Protein AF-A0A358DEC1-F1 (afdb_monomer)

pLDDT: mean 88.0, std 7.06, range [45.16, 95.31]

Sequence (246 aa):
EGDGLQTVKGVDMGTSLTGKIAGLLVRNSTEFSDAPSIQIRGEDPLLVIDGVPYANMTLRDIPSDDIESISVLKGATASALYGYRGGSGAIMVTTKKGLTNKGLSVSVNSGTMLSAGYLAIPELQSDFGRVVRKNADGALEYVRSGDGSWGVPLDGREIIQWDPISKTMKPMPYLPVGKDNFQNFLEQGYILNNNVNLAQQGEFGSFRTSLTWVNNKGQYPNSTFDKLTFSLGGDMKIDKFLLTAS

Solvent-accessible surface area (backbone atoms only — not comparable to full-atom values): 14084 Å² total; per-residue (Å²): 119,36,67,75,55,62,76,58,79,63,91,35,56,46,60,71,46,51,87,75,43,93,62,46,48,56,48,72,57,94,52,86,92,52,76,49,50,58,24,38,81,87,29,70,41,31,36,24,51,75,84,46,81,42,88,90,61,56,55,57,76,51,60,66,88,45,47,46,36,74,46,77,36,76,36,68,68,20,22,74,77,54,42,79,67,8,54,38,3,25,41,38,37,35,61,58,65,48,52,98,56,75,47,79,48,79,47,78,47,78,47,81,46,74,54,92,73,74,97,76,74,85,87,76,84,60,56,35,34,55,26,60,43,68,47,98,86,67,48,47,28,58,40,87,89,42,76,67,54,78,30,60,71,42,76,47,53,74,28,34,34,81,36,85,85,81,69,42,77,42,78,38,63,34,58,60,82,64,72,55,49,70,67,70,58,47,45,87,19,35,39,40,40,38,36,44,35,42,30,32,16,57,94,49,32,23,33,28,38,37,42,36,42,36,42,37,36,45,40,50,76,95,40,71,47,79,45,78,48,77,50,63,36,32,38,39,47,56,94,92,47,76,49,76,50,111

Secondary structure (DSSP, 8-state):
-THHHHSS--S-TTGGGTTTSTTEEEE--SSTTPPPEEEETTBPPEEEETTEEESS--GGGS-TTTEEEEEEE-THHHHHHHGGGGTT-EEEEEE--S-SSSEEEEEEEEEEEE----S--PPPP-SB-S-EEE-TTS-EEE-TT--SS-SSB-SS-EEEEEETTTTEEEEEE---TTTTHHHHH----EEEEEEEEEEEE-SSEEEEEEEEEEEEE-SSTT-EEEEEEEEEEEEEEETTEEEEE-

Radius of gyration: 27.69 Å; Cα contacts (8 Å, |Δi|>4): 501; chains: 1; bounding box: 60×34×86 Å

Mean predicted aligned error: 7.8 Å

Nearest PDB structures (foldseek):
  5fq6-assembly2_B  TM=8.522E-01  e=1.780E-14  Bacteroides thetaiotaomicron
  5fq7-assembly1_D  TM=8.582E-01  e=3.477E-13  Bacteroides thetaiotaomicron
  8aa4-assembly1_B  TM=7.312E-01  e=2.842E-11  Bacteroides thetaiotaomicron VPI-5482
  6zm1-assembly1_B  TM=6.698E-01  e=2.714E-10  Bacteroides thetaiotaomicron VPI-5482
  6z8i-assembly1_B  TM=5.737E-01  e=1.211E-02  Bacteroides thetaiotaomicron VPI-5482

Structure (mmCIF, N/CA/C/O backbone):
data_AF-A0A358DEC1-F1
#
_entry.id   AF-A0A358DEC1-F1
#
loop_
_atom_site.group_PDB
_atom_site.id
_atom_site.type_symbol
_atom_site.label_atom_id
_atom_site.label_alt_id
_atom_site.label_comp_id
_atom_site.label_asym_id
_atom_site.label_entity_id
_atom_site.label_seq_id
_atom_site.pdbx_PDB_ins_code
_atom_site.Cartn_x
_atom_site.Cartn_y
_atom_site.Cartn_z
_atom_site.occupancy
_atom_site.B_iso_or_equiv
_atom_site.auth_seq_id
_atom_site.auth_comp_id
_atom_site.auth_asym_id
_atom_site.auth_atom_id
_atom_site.pdbx_PDB_model_num
ATOM 1 N N . GLU A 1 1 ? -8.707 -13.752 15.245 1.00 45.16 1 GLU A N 1
ATOM 2 C CA . GLU A 1 1 ? -8.065 -13.197 16.455 1.00 45.16 1 GLU A CA 1
ATOM 3 C C . GLU A 1 1 ? -7.106 -12.092 16.032 1.00 45.16 1 GLU A C 1
ATOM 5 O O . GLU A 1 1 ? -6.457 -12.250 14.999 1.00 45.16 1 GLU A O 1
ATOM 10 N N . GLY A 1 2 ? -7.093 -10.957 16.740 1.00 55.22 2 GLY A N 1
ATOM 11 C CA . GLY A 1 2 ? -6.336 -9.756 16.354 1.00 55.22 2 GLY A CA 1
ATOM 12 C C . GLY A 1 2 ? -4.816 -9.946 16.349 1.00 55.22 2 GLY A C 1
ATOM 13 O O . GLY A 1 2 ? -4.133 -9.349 15.520 1.00 55.22 2 GLY A O 1
ATOM 14 N N . ASP A 1 3 ? -4.293 -10.849 17.181 1.00 59.34 3 ASP A N 1
ATOM 15 C CA . ASP A 1 3 ? -2.849 -11.075 17.337 1.00 59.34 3 ASP A CA 1
ATOM 16 C C . ASP A 1 3 ? -2.157 -11.496 16.032 1.00 59.34 3 ASP A C 1
ATOM 18 O O . ASP A 1 3 ? -1.071 -11.011 15.712 1.00 59.34 3 ASP A O 1
ATOM 22 N N . GLY A 1 4 ? -2.822 -12.310 15.204 1.00 61.84 4 GLY A N 1
ATOM 23 C CA . GLY A 1 4 ? -2.289 -12.742 13.905 1.00 61.84 4 GLY A CA 1
ATOM 24 C C . GLY A 1 4 ? -2.238 -11.642 12.835 1.00 61.84 4 GLY A C 1
ATOM 25 O O . GLY A 1 4 ? -1.671 -11.850 11.758 1.00 61.84 4 GLY A O 1
ATOM 26 N N . LEU A 1 5 ? -2.848 -10.480 13.089 1.00 61.19 5 LEU A N 1
ATOM 27 C CA . LEU A 1 5 ? -2.741 -9.300 12.228 1.00 61.19 5 LEU A CA 1
ATOM 28 C C . LEU A 1 5 ? -1.550 -8.421 12.612 1.00 61.19 5 LEU A C 1
ATOM 30 O O . LEU A 1 5 ? -1.021 -7.710 11.765 1.00 61.19 5 LEU A O 1
ATOM 34 N N . GLN A 1 6 ? -1.104 -8.500 13.865 1.00 64.56 6 GLN A N 1
ATOM 35 C CA . GLN A 1 6 ? 0.022 -7.713 14.363 1.00 64.56 6 GLN A CA 1
ATOM 36 C C . GLN A 1 6 ? 1.379 -8.337 14.014 1.00 64.56 6 GLN A C 1
ATOM 38 O O . GLN A 1 6 ? 2.395 -7.647 14.057 1.00 64.56 6 GLN A O 1
ATOM 43 N N . THR A 1 7 ? 1.405 -9.625 13.646 1.00 64.12 7 THR A N 1
ATOM 44 C CA . THR A 1 7 ? 2.635 -10.351 13.287 1.00 64.12 7 THR A CA 1
ATOM 45 C C . THR A 1 7 ? 3.232 -9.884 11.958 1.00 64.12 7 THR A C 1
ATOM 47 O O . THR A 1 7 ? 4.450 -9.812 11.828 1.00 64.12 7 THR A O 1
ATOM 50 N N . VAL A 1 8 ? 2.391 -9.549 10.970 1.00 63.06 8 VAL A N 1
ATOM 51 C CA . VAL A 1 8 ? 2.831 -9.042 9.660 1.00 63.06 8 VAL A CA 1
ATOM 52 C C . VAL A 1 8 ? 2.324 -7.619 9.495 1.00 63.06 8 VAL A C 1
ATOM 54 O O . VAL A 1 8 ? 1.189 -7.380 9.082 1.00 63.06 8 VAL A O 1
ATOM 57 N N . LYS A 1 9 ? 3.190 -6.667 9.834 1.00 67.06 9 LYS A N 1
ATOM 58 C CA . LYS A 1 9 ? 2.904 -5.235 9.749 1.00 67.06 9 LYS A CA 1
ATOM 59 C C . LYS A 1 9 ? 3.189 -4.717 8.346 1.00 67.06 9 LYS A C 1
ATOM 61 O O . LYS A 1 9 ? 4.251 -4.162 8.077 1.00 67.06 9 LYS A O 1
ATOM 66 N N . GLY A 1 10 ? 2.246 -4.961 7.442 1.00 66.94 10 GLY A N 1
ATOM 67 C CA . GLY A 1 10 ? 2.204 -4.275 6.154 1.00 66.94 10 GLY A CA 1
ATOM 68 C C . GLY A 1 10 ? 1.788 -2.807 6.306 1.00 66.94 10 GLY A C 1
ATOM 69 O O . GLY A 1 10 ? 1.434 -2.352 7.392 1.00 66.94 10 GLY A O 1
ATOM 70 N N . VAL A 1 11 ? 1.802 -2.069 5.195 1.00 71.12 11 VAL A N 1
ATOM 71 C CA . VAL A 1 11 ? 1.261 -0.694 5.121 1.00 71.12 11 VAL A CA 1
ATOM 72 C C . VAL A 1 11 ? -0.266 -0.690 5.260 1.00 71.12 11 VAL A C 1
ATOM 74 O O . VAL A 1 11 ? -0.844 0.297 5.705 1.00 71.12 11 VAL A O 1
ATOM 77 N N . ASP A 1 12 ? -0.913 -1.798 4.892 1.00 81.56 12 ASP A N 1
ATOM 78 C CA . ASP A 1 12 ? -2.363 -1.925 4.833 1.00 81.56 12 ASP A CA 1
ATOM 79 C C . ASP A 1 12 ? -2.852 -3.217 5.494 1.00 81.56 12 ASP A C 1
ATOM 81 O O . ASP A 1 12 ? -2.366 -4.320 5.222 1.00 81.56 12 ASP A O 1
ATOM 85 N N . MET A 1 13 ? -3.862 -3.073 6.346 1.00 83.44 13 MET A N 1
ATOM 86 C CA . MET A 1 13 ? -4.519 -4.176 7.033 1.00 83.44 13 MET A CA 1
ATOM 87 C C . MET A 1 13 ? -5.376 -5.040 6.110 1.00 83.44 13 MET A C 1
ATOM 89 O O . MET A 1 13 ? -5.497 -6.243 6.346 1.00 83.44 13 MET A O 1
ATOM 93 N N . GLY A 1 14 ? -5.943 -4.462 5.051 1.00 85.50 14 GLY A N 1
ATOM 94 C CA . GLY A 1 14 ? -6.708 -5.193 4.048 1.00 85.50 14 GLY A CA 1
ATOM 95 C C . GLY A 1 14 ? -5.861 -6.262 3.365 1.00 85.50 14 GLY A C 1
ATOM 96 O O . GLY A 1 14 ? -6.287 -7.414 3.270 1.00 85.50 14 GLY A O 1
ATOM 97 N N . THR A 1 15 ? -4.619 -5.932 3.002 1.00 87.44 15 THR A N 1
ATOM 98 C CA . THR A 1 15 ? -3.677 -6.882 2.390 1.00 87.44 15 THR A CA 1
ATOM 99 C C . THR A 1 15 ? -3.404 -8.072 3.307 1.00 87.44 15 THR A C 1
ATOM 101 O O . THR A 1 15 ? -3.380 -9.216 2.847 1.00 87.44 15 THR A O 1
ATOM 104 N N . SER A 1 16 ? -3.305 -7.839 4.617 1.00 85.94 16 SER A N 1
ATOM 105 C CA . SER A 1 16 ? -3.079 -8.886 5.620 1.00 85.94 16 SER A CA 1
ATOM 106 C C . SER A 1 16 ? -4.233 -9.885 5.766 1.00 85.94 16 SER A C 1
ATOM 108 O O . SER A 1 16 ? -4.035 -10.930 6.392 1.00 85.94 16 SER A O 1
ATOM 110 N N . LEU A 1 17 ? -5.418 -9.605 5.209 1.00 87.62 17 LEU A N 1
ATOM 111 C CA . LEU A 1 17 ? -6.568 -10.520 5.188 1.00 87.62 17 LEU A CA 1
ATOM 112 C C . LEU A 1 17 ? -6.581 -11.456 3.968 1.00 87.62 17 LEU A C 1
ATOM 114 O O . LEU A 1 17 ? -7.407 -12.372 3.915 1.00 87.62 17 LEU A O 1
ATOM 118 N N . THR A 1 18 ? -5.668 -11.263 3.009 1.00 89.94 18 THR A N 1
ATOM 119 C CA . THR A 1 18 ? -5.574 -12.078 1.788 1.00 89.94 18 THR A CA 1
ATOM 120 C C . THR A 1 18 ? -5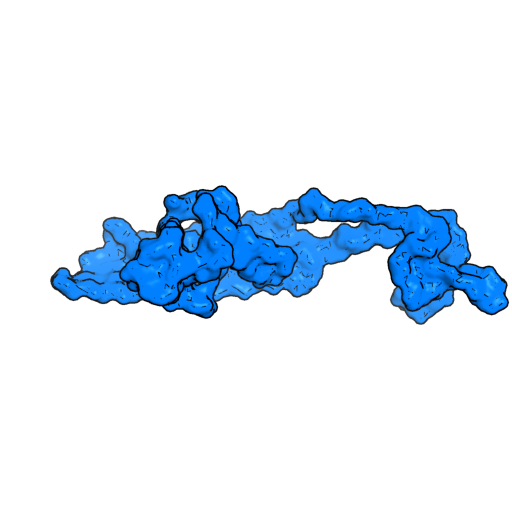.485 -13.566 2.134 1.00 89.94 18 THR A C 1
ATOM 122 O O . THR A 1 18 ? -4.596 -13.994 2.867 1.00 89.94 18 THR A O 1
ATOM 125 N N . GLY A 1 19 ? -6.431 -14.364 1.628 1.00 88.75 19 GLY A N 1
ATOM 126 C CA . GLY A 1 19 ? -6.453 -15.819 1.815 1.00 88.75 19 GLY A CA 1
ATOM 127 C C . GLY A 1 19 ? -6.792 -16.310 3.230 1.00 88.75 19 GLY A C 1
ATOM 128 O O . GLY A 1 19 ? -6.833 -17.518 3.445 1.00 88.75 19 GLY A O 1
ATOM 129 N N . LYS A 1 20 ? -7.072 -15.420 4.194 1.00 88.31 20 LYS A N 1
ATOM 130 C CA . LYS A 1 20 ? -7.354 -15.814 5.589 1.00 88.31 20 LYS A CA 1
ATOM 131 C C . LYS A 1 20 ? -8.826 -16.135 5.863 1.00 88.31 20 LYS A C 1
ATOM 133 O O . LYS A 1 20 ? -9.130 -16.801 6.848 1.00 88.31 20 LYS A O 1
ATOM 138 N N . ILE A 1 21 ? -9.754 -15.650 5.032 1.00 89.62 21 ILE A N 1
ATOM 139 C CA . ILE A 1 21 ? -11.202 -15.761 5.272 1.00 89.62 21 ILE A CA 1
ATOM 140 C C . ILE A 1 21 ? -11.906 -16.277 4.014 1.00 89.62 21 ILE A C 1
ATOM 142 O O . ILE A 1 21 ? -11.908 -15.628 2.973 1.00 89.62 21 ILE A O 1
ATOM 146 N N . ALA A 1 22 ? -12.580 -17.426 4.116 1.00 90.00 22 ALA A N 1
ATOM 147 C CA . ALA A 1 22 ? -13.330 -17.995 2.994 1.00 90.00 22 ALA A CA 1
ATOM 148 C C . ALA A 1 22 ? -14.453 -17.054 2.514 1.00 90.00 22 ALA A C 1
ATOM 150 O O . ALA A 1 22 ? -15.280 -16.611 3.317 1.00 90.00 22 ALA A O 1
ATOM 151 N N . GLY A 1 23 ? -14.515 -16.785 1.208 1.00 88.94 23 GLY A N 1
ATOM 152 C CA . GLY A 1 23 ? -15.515 -15.897 0.599 1.00 88.94 23 GLY A CA 1
ATOM 153 C C . GLY A 1 23 ? -15.238 -14.396 0.760 1.00 88.94 23 GLY A C 1
ATOM 154 O O . GLY A 1 23 ? -16.054 -13.601 0.297 1.00 88.94 23 GLY A O 1
ATOM 155 N N . LEU A 1 24 ? -14.118 -14.026 1.393 1.00 92.12 24 LEU A N 1
ATOM 156 C CA . LEU A 1 24 ? -13.549 -12.682 1.350 1.00 92.12 24 LEU A CA 1
ATOM 157 C C . LEU A 1 24 ? -12.480 -12.656 0.253 1.00 92.12 24 LEU A C 1
ATOM 159 O O . LEU A 1 24 ? -11.467 -13.349 0.352 1.00 92.12 24 LEU A O 1
ATOM 163 N N . LEU A 1 25 ? -12.713 -11.875 -0.793 1.00 93.62 25 LEU A N 1
ATOM 164 C CA . LEU A 1 25 ? -11.749 -11.639 -1.853 1.0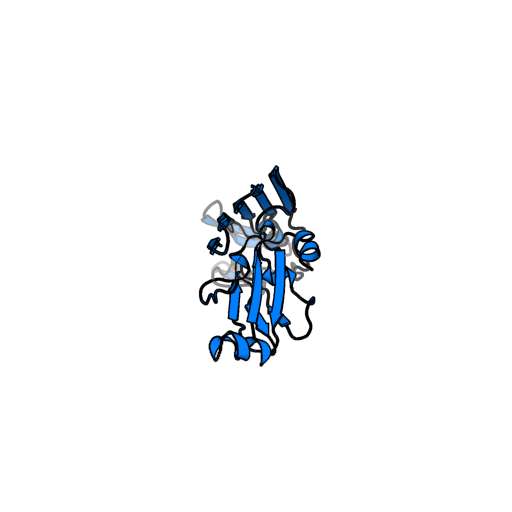0 93.62 25 LEU A CA 1
ATOM 165 C C . LEU A 1 25 ? -11.013 -10.332 -1.557 1.00 93.62 25 LEU A C 1
ATOM 167 O O . LEU A 1 25 ? -11.637 -9.280 -1.472 1.00 93.62 25 LEU A O 1
ATOM 171 N N . VAL A 1 26 ? -9.693 -10.408 -1.414 1.00 93.50 26 VAL A N 1
ATOM 172 C CA . VAL A 1 26 ? -8.817 -9.238 -1.291 1.00 93.50 26 VAL A CA 1
ATOM 173 C C . VAL A 1 26 ? -8.045 -9.102 -2.595 1.00 93.50 26 VAL A C 1
ATOM 175 O O . VAL A 1 26 ? -7.330 -10.023 -2.990 1.00 93.50 26 VAL A O 1
ATOM 178 N N . ARG A 1 27 ? -8.209 -7.968 -3.275 1.00 92.25 27 ARG A N 1
ATOM 179 C CA . ARG A 1 27 ? -7.503 -7.624 -4.509 1.00 92.25 27 ARG A CA 1
ATOM 180 C C . ARG A 1 27 ? -6.472 -6.551 -4.190 1.00 92.25 27 ARG A C 1
ATOM 182 O O . ARG A 1 27 ? -6.818 -5.384 -4.036 1.00 92.25 27 ARG A O 1
ATOM 189 N N . ASN A 1 28 ? -5.215 -6.967 -4.067 1.00 89.31 28 ASN A N 1
ATOM 190 C CA . ASN A 1 28 ? -4.104 -6.033 -3.917 1.00 89.31 28 ASN A CA 1
ATOM 191 C C . ASN A 1 28 ? -3.814 -5.375 -5.268 1.00 89.31 28 ASN A C 1
ATOM 193 O O . ASN A 1 28 ? -3.723 -6.066 -6.284 1.00 89.31 28 ASN A O 1
ATOM 197 N N . SER A 1 29 ? -3.688 -4.053 -5.255 1.00 87.44 29 SER A N 1
ATOM 198 C CA . SER A 1 29 ? -3.308 -3.257 -6.417 1.00 87.44 29 SER A CA 1
ATOM 199 C C . SER A 1 29 ? -1.814 -3.417 -6.715 1.00 87.44 29 SER A C 1
ATOM 201 O O . SER A 1 29 ? -1.022 -3.698 -5.810 1.00 87.44 29 SER A O 1
ATOM 203 N N . THR A 1 30 ? -1.422 -3.267 -7.980 1.00 83.62 30 THR A N 1
ATOM 204 C CA . THR A 1 30 ? -0.001 -3.213 -8.379 1.00 83.62 30 THR A CA 1
ATOM 205 C C . THR A 1 30 ? 0.574 -1.802 -8.266 1.00 83.62 30 THR A C 1
ATOM 207 O O . THR A 1 30 ? 1.786 -1.595 -8.344 1.00 83.62 30 THR A O 1
ATOM 210 N N . GLU A 1 31 ? -0.311 -0.836 -8.068 1.00 86.69 31 GLU A N 1
ATOM 211 C CA . GLU A 1 31 ? -0.058 0.577 -8.019 1.00 86.69 31 GLU A CA 1
ATOM 212 C C . GLU A 1 31 ? 0.495 0.948 -6.645 1.00 86.69 31 GLU A C 1
ATOM 214 O O . GLU A 1 31 ? 0.061 0.466 -5.593 1.00 86.69 31 GLU A O 1
ATOM 219 N N . PHE A 1 32 ? 1.501 1.821 -6.648 1.00 86.31 32 PHE A N 1
ATOM 220 C CA . PHE A 1 32 ? 2.142 2.235 -5.413 1.00 86.31 32 PHE A CA 1
ATOM 221 C C . PHE A 1 32 ? 1.161 3.005 -4.523 1.00 86.31 32 PHE A C 1
ATOM 223 O O . PHE A 1 32 ? 0.588 4.011 -4.935 1.00 86.31 32 PHE A O 1
ATOM 230 N N . SER A 1 33 ? 1.036 2.563 -3.269 1.00 82.56 33 SER A N 1
ATOM 231 C CA . SER A 1 33 ? 0.154 3.167 -2.267 1.00 82.56 33 SER A CA 1
ATOM 232 C C . SER A 1 33 ? -1.315 3.249 -2.693 1.00 82.56 33 SER A C 1
ATOM 234 O O . SER A 1 33 ? -2.032 4.181 -2.324 1.00 82.56 33 SER A O 1
ATOM 236 N N . ASP A 1 34 ? -1.793 2.265 -3.443 1.00 88.25 34 ASP A N 1
ATOM 237 C CA . ASP A 1 34 ? -3.223 2.076 -3.643 1.00 88.25 34 ASP A CA 1
ATOM 238 C C . ASP A 1 34 ? -3.784 1.102 -2.593 1.00 88.25 34 ASP A C 1
ATOM 240 O O . ASP A 1 34 ? -3.101 0.173 -2.152 1.00 88.25 34 ASP A O 1
ATOM 244 N N . ALA A 1 35 ? -5.003 1.366 -2.121 1.00 87.69 35 ALA A N 1
ATOM 245 C CA . ALA A 1 35 ? -5.638 0.528 -1.108 1.00 87.69 35 ALA A CA 1
ATOM 246 C C . ALA A 1 35 ? -6.186 -0.752 -1.766 1.00 87.69 35 ALA A C 1
ATOM 248 O O . ALA A 1 35 ? -6.714 -0.698 -2.877 1.00 87.69 35 ALA A O 1
ATOM 249 N N . PRO A 1 36 ? -6.109 -1.920 -1.109 1.00 89.88 36 PRO A N 1
ATOM 250 C CA . PRO A 1 36 ? -6.667 -3.141 -1.650 1.00 89.88 36 PRO A CA 1
ATOM 251 C C . PRO A 1 36 ? -8.194 -3.046 -1.687 1.00 89.88 36 PRO A C 1
ATOM 253 O O . PRO A 1 36 ? -8.837 -2.643 -0.714 1.00 89.88 36 PRO A O 1
ATOM 256 N N . SER A 1 37 ? -8.786 -3.489 -2.793 1.00 91.38 37 SER A N 1
ATOM 257 C CA . SER A 1 37 ? -10.234 -3.678 -2.875 1.00 91.38 37 SER A CA 1
ATOM 258 C C . SER A 1 37 ? -10.614 -4.960 -2.137 1.00 91.38 37 SER A C 1
ATOM 260 O O . SER A 1 37 ? -9.973 -6.004 -2.296 1.00 91.38 37 SER A O 1
ATOM 262 N N . ILE A 1 38 ? -11.653 -4.884 -1.307 1.00 92.25 38 ILE A N 1
ATOM 263 C CA . ILE A 1 38 ? -12.133 -6.008 -0.509 1.00 92.25 38 ILE A CA 1
ATOM 264 C C . ILE A 1 38 ? -13.577 -6.283 -0.881 1.00 92.25 38 ILE A C 1
ATOM 266 O O . ILE A 1 38 ? -14.408 -5.387 -0.818 1.00 92.25 38 ILE A O 1
ATOM 270 N N . GLN A 1 39 ? -13.875 -7.535 -1.212 1.00 93.25 39 GLN A N 1
ATOM 271 C CA . GLN A 1 39 ? -15.207 -7.971 -1.609 1.00 93.25 39 GLN A CA 1
ATOM 272 C C . GLN A 1 39 ? -15.647 -9.181 -0.795 1.00 93.25 39 GLN A C 1
ATOM 274 O O . GLN A 1 39 ? -14.878 -10.119 -0.576 1.00 93.25 39 GLN A O 1
ATOM 279 N N . ILE A 1 40 ? -16.909 -9.205 -0.378 1.00 92.50 40 ILE A N 1
ATOM 280 C CA . ILE A 1 40 ? -17.537 -10.376 0.233 1.00 92.50 40 ILE A CA 1
ATOM 281 C C . ILE A 1 40 ? -18.489 -10.964 -0.799 1.00 92.50 40 ILE A C 1
ATOM 283 O O . ILE A 1 40 ? -19.481 -10.346 -1.165 1.00 92.50 40 ILE A O 1
ATOM 287 N N . ARG A 1 41 ? -18.190 -12.178 -1.278 1.00 89.81 41 ARG A N 1
ATOM 288 C CA . ARG A 1 41 ? -18.999 -12.872 -2.304 1.00 89.81 41 ARG A CA 1
ATOM 289 C C . ARG A 1 41 ? -19.245 -12.049 -3.585 1.00 89.81 41 ARG A C 1
ATOM 291 O O . ARG A 1 41 ? -20.269 -12.230 -4.230 1.00 89.81 41 ARG A O 1
ATOM 298 N N . GLY A 1 42 ? -18.285 -11.205 -3.966 1.00 89.69 42 GLY A N 1
ATOM 299 C CA . GLY A 1 42 ? -18.332 -10.399 -5.194 1.00 89.69 42 GLY A CA 1
ATOM 300 C C . GLY A 1 42 ? -18.895 -8.987 -5.026 1.00 89.69 42 GLY A C 1
ATOM 301 O O . GLY A 1 42 ? -18.887 -8.241 -5.995 1.00 89.69 42 GLY A O 1
ATOM 302 N N . GLU A 1 43 ? -19.323 -8.614 -3.820 1.00 90.81 43 GLU A N 1
ATOM 303 C CA . GLU A 1 43 ? -19.883 -7.295 -3.514 1.00 90.81 43 GLU A CA 1
ATOM 304 C C . GLU A 1 43 ? -18.993 -6.515 -2.538 1.00 90.81 43 GLU A C 1
ATOM 306 O O . GLU A 1 43 ? -18.298 -7.119 -1.712 1.00 90.81 43 GLU A O 1
ATOM 311 N N . ASP A 1 44 ? -19.046 -5.183 -2.596 1.00 91.12 44 ASP A N 1
ATOM 312 C CA . ASP A 1 44 ? -18.288 -4.303 -1.700 1.00 91.12 44 ASP A CA 1
ATOM 313 C C . ASP A 1 44 ? -18.974 -4.222 -0.319 1.00 91.12 44 ASP A C 1
ATOM 315 O O . ASP A 1 44 ? -20.126 -3.786 -0.216 1.00 91.12 44 ASP A O 1
ATOM 319 N N . PRO A 1 45 ? -18.314 -4.663 0.766 1.00 92.56 45 PRO A N 1
ATOM 320 C CA . PRO A 1 45 ? -18.909 -4.693 2.092 1.00 92.56 45 PRO A CA 1
ATOM 321 C C . PRO A 1 45 ? -18.838 -3.327 2.779 1.00 92.56 45 PRO A C 1
ATOM 323 O O . PRO A 1 45 ? -17.941 -2.521 2.536 1.00 92.56 45 PRO A O 1
ATOM 326 N N . LEU A 1 46 ? -19.735 -3.101 3.736 1.00 92.69 46 LEU A N 1
ATOM 327 C CA . LEU A 1 46 ? -19.690 -1.914 4.586 1.00 92.69 46 LEU A CA 1
ATOM 328 C C . LEU A 1 46 ? -18.559 -2.013 5.617 1.00 92.69 46 LEU A C 1
ATOM 330 O O . LEU A 1 46 ? -18.487 -2.994 6.360 1.00 92.69 46 LEU A O 1
ATOM 334 N N . LEU A 1 47 ? -17.723 -0.980 5.732 1.00 93.69 47 LEU A N 1
ATOM 335 C CA . LEU A 1 47 ? -16.784 -0.863 6.846 1.00 93.69 47 LEU A CA 1
ATOM 336 C C . LEU A 1 47 ? -17.501 -0.293 8.071 1.00 93.69 47 LEU A C 1
ATOM 338 O O . LEU A 1 47 ? -18.159 0.745 7.999 1.00 93.69 47 LEU A O 1
ATOM 342 N N . VAL A 1 48 ? -17.352 -0.960 9.208 1.00 93.50 48 VAL A N 1
ATOM 343 C CA . VAL A 1 48 ? -17.900 -0.527 10.491 1.00 93.50 48 VAL A CA 1
ATOM 344 C C . VAL A 1 48 ? -16.765 -0.464 11.498 1.00 93.50 48 VAL A C 1
ATOM 346 O O . VAL A 1 48 ? -16.094 -1.468 11.711 1.00 93.50 48 VAL A O 1
ATOM 349 N N . ILE A 1 49 ? -16.577 0.684 12.140 1.00 92.44 49 ILE A N 1
ATOM 350 C CA . ILE A 1 49 ? -15.561 0.882 13.180 1.00 92.44 49 ILE A CA 1
ATOM 351 C C . ILE A 1 49 ? -16.299 1.226 14.468 1.00 92.44 49 ILE A C 1
ATOM 353 O O . ILE A 1 49 ? -17.104 2.154 14.480 1.00 92.44 49 ILE A O 1
ATOM 357 N N . ASP A 1 50 ? -16.111 0.416 15.510 1.00 90.75 50 ASP A N 1
ATOM 358 C CA . ASP A 1 50 ? -16.756 0.577 16.823 1.00 90.75 50 ASP A CA 1
ATOM 359 C C . ASP A 1 50 ? -18.282 0.789 16.756 1.00 90.75 50 ASP A C 1
ATOM 361 O O . ASP A 1 50 ? -18.892 1.504 17.546 1.00 90.75 50 ASP A O 1
ATOM 365 N N . GLY A 1 51 ? -18.922 0.122 15.790 1.00 89.88 51 GLY A N 1
ATOM 366 C CA . GLY A 1 51 ? -20.368 0.166 15.565 1.00 89.88 51 GLY A CA 1
ATOM 367 C C . GLY A 1 51 ? -20.845 1.277 14.624 1.00 89.88 51 GLY A C 1
ATOM 368 O O . GLY A 1 51 ? -22.009 1.249 14.220 1.00 89.88 51 GLY A O 1
ATOM 369 N N . VAL A 1 52 ? -19.971 2.197 14.211 1.00 90.50 52 VAL A N 1
ATOM 370 C CA . VAL A 1 52 ? -20.298 3.294 13.292 1.00 90.50 52 VAL A CA 1
ATOM 371 C C . VAL A 1 52 ? -19.944 2.908 11.847 1.00 90.50 52 VAL A C 1
ATOM 373 O O . VAL A 1 52 ? -18.819 2.482 11.587 1.00 90.50 52 VAL A O 1
ATOM 376 N N . PRO A 1 53 ? -20.878 3.032 10.883 1.00 91.88 53 PRO A N 1
ATOM 377 C CA . PRO A 1 53 ? -20.633 2.672 9.489 1.00 91.88 53 PRO A CA 1
ATOM 378 C C . PRO A 1 53 ? -19.945 3.793 8.691 1.00 91.88 53 PRO A C 1
ATOM 380 O O . PRO A 1 53 ? -20.508 4.878 8.514 1.00 91.88 53 PRO A O 1
ATOM 383 N N . TYR A 1 54 ? -18.790 3.496 8.099 1.00 90.75 54 TYR A N 1
ATOM 384 C CA . TYR A 1 54 ? -17.999 4.416 7.278 1.00 90.75 54 TYR A CA 1
ATOM 385 C C . TYR A 1 54 ? -18.091 4.056 5.791 1.00 90.75 54 TYR A C 1
ATOM 387 O O . TYR A 1 54 ? -18.010 2.891 5.415 1.00 90.75 54 TYR A O 1
ATOM 395 N N . ALA A 1 55 ? -18.277 5.069 4.938 1.00 84.81 55 ALA A N 1
ATOM 396 C CA . ALA A 1 55 ? -18.290 4.914 3.475 1.00 84.81 55 ALA A CA 1
ATOM 397 C C . ALA A 1 55 ? -17.007 5.434 2.803 1.00 84.81 55 ALA A C 1
ATOM 399 O O . ALA A 1 55 ? -16.646 4.968 1.7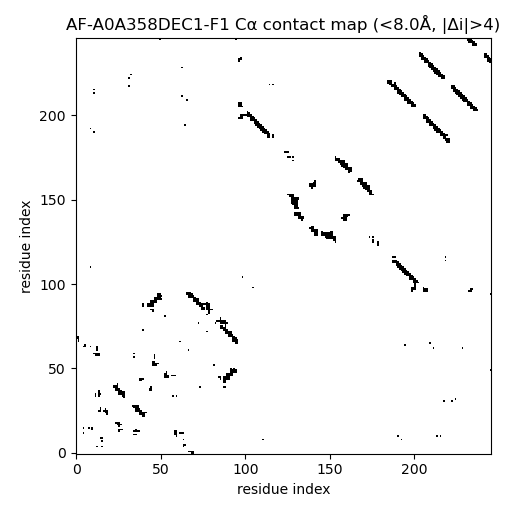31 1.00 84.81 55 ALA A O 1
ATOM 400 N N . ASN A 1 56 ? -16.319 6.381 3.446 1.00 85.19 56 ASN A N 1
ATOM 401 C CA . ASN A 1 56 ? -15.159 7.083 2.886 1.00 85.19 56 ASN A CA 1
ATOM 402 C C . ASN A 1 56 ? -13.840 6.676 3.560 1.00 85.19 56 ASN A C 1
ATOM 404 O O . ASN A 1 56 ? -12.836 7.362 3.399 1.00 85.19 56 ASN A O 1
ATOM 408 N N . MET A 1 57 ? -13.859 5.617 4.371 1.00 88.25 57 MET A N 1
ATOM 409 C CA . MET A 1 57 ? -12.676 5.080 5.036 1.00 88.25 57 MET A CA 1
ATOM 410 C C . MET A 1 57 ? -12.471 3.636 4.614 1.00 88.25 57 MET A C 1
ATOM 412 O O . MET A 1 57 ? -13.424 2.900 4.357 1.00 88.25 57 MET A O 1
ATOM 416 N N . THR A 1 58 ? -11.211 3.241 4.581 1.00 89.06 58 THR A N 1
ATOM 417 C CA . THR A 1 58 ? -10.755 1.897 4.248 1.00 89.06 58 THR A CA 1
ATOM 418 C C . THR A 1 58 ? -10.024 1.286 5.441 1.00 89.06 58 THR A C 1
ATOM 420 O O . THR A 1 58 ? -9.664 1.979 6.393 1.00 89.06 58 THR A O 1
ATOM 423 N N . LEU A 1 59 ? -9.749 -0.021 5.396 1.00 88.88 59 LEU A N 1
ATOM 424 C CA . LEU A 1 59 ? -8.924 -0.667 6.426 1.00 88.88 59 LEU A CA 1
ATOM 425 C C . LEU A 1 59 ? -7.501 -0.098 6.495 1.00 88.88 59 LEU A C 1
ATOM 427 O O . LEU A 1 59 ? -6.873 -0.190 7.546 1.00 88.88 59 LEU A O 1
ATOM 431 N N . ARG A 1 60 ? -7.017 0.535 5.420 1.00 87.62 60 ARG A N 1
ATOM 432 C CA . ARG A 1 60 ? -5.742 1.251 5.417 1.00 87.62 60 ARG A CA 1
ATOM 433 C C . ARG A 1 60 ? -5.717 2.389 6.413 1.00 87.62 60 ARG A C 1
ATOM 435 O O . ARG A 1 60 ? -4.654 2.718 6.933 1.00 87.62 60 ARG A O 1
ATOM 442 N N . ASP A 1 61 ? -6.864 3.030 6.631 1.00 88.56 61 ASP A N 1
ATOM 443 C CA . ASP A 1 61 ? -6.982 4.251 7.423 1.00 88.56 61 ASP A CA 1
ATOM 444 C C . ASP A 1 61 ? -6.784 3.998 8.916 1.00 88.56 61 ASP A C 1
ATOM 446 O O . ASP A 1 61 ? -6.334 4.895 9.625 1.00 88.56 61 ASP A O 1
ATOM 450 N N . ILE A 1 62 ? -6.975 2.752 9.348 1.00 89.06 62 ILE A N 1
ATOM 451 C CA . ILE A 1 62 ? -6.929 2.322 10.740 1.00 89.06 62 ILE A CA 1
ATOM 452 C C . ILE A 1 62 ? -5.563 1.682 11.043 1.00 89.06 62 ILE A C 1
ATOM 454 O O . ILE A 1 62 ? -5.199 0.688 10.406 1.00 89.06 62 ILE A O 1
ATOM 458 N N . PRO A 1 63 ? -4.796 2.194 12.022 1.00 88.56 63 PRO A N 1
ATOM 459 C CA . PRO A 1 63 ? -3.546 1.570 12.436 1.00 88.56 63 PRO A CA 1
ATOM 460 C C . PRO A 1 63 ? -3.761 0.146 12.959 1.00 88.56 63 PRO A C 1
ATOM 462 O O . PRO A 1 63 ? -4.604 -0.097 13.820 1.00 88.56 63 PRO A O 1
ATOM 465 N N . SER A 1 64 ? -2.934 -0.798 12.508 1.00 86.19 64 SER A N 1
ATOM 466 C CA . SER A 1 64 ? -2.968 -2.201 12.950 1.00 86.19 64 SER A CA 1
ATOM 467 C C . SER A 1 64 ? -2.809 -2.377 14.463 1.00 86.19 64 SER A C 1
ATOM 469 O O . SER A 1 64 ? -3.304 -3.337 15.054 1.00 86.19 64 SER A O 1
ATOM 471 N N . ASP A 1 65 ? -2.065 -1.465 15.091 1.00 86.44 65 ASP A N 1
ATOM 472 C CA . ASP A 1 65 ? -1.761 -1.495 16.520 1.00 86.44 65 ASP A CA 1
ATOM 473 C C . ASP A 1 65 ? -2.959 -1.113 17.398 1.00 86.44 65 ASP A C 1
ATOM 475 O O . ASP A 1 65 ? -3.039 -1.565 18.549 1.00 86.44 65 ASP A O 1
ATOM 479 N N . ASP A 1 66 ? -3.910 -0.372 16.822 1.00 88.88 66 ASP A N 1
ATOM 480 C CA . ASP A 1 66 ? -5.140 0.075 17.472 1.00 88.88 66 ASP A CA 1
ATOM 481 C C . ASP A 1 66 ? -6.292 -0.917 17.299 1.00 88.88 66 ASP A C 1
ATOM 483 O O . ASP A 1 66 ? -7.279 -0.826 18.018 1.00 88.88 66 ASP A O 1
ATOM 487 N N . ILE A 1 67 ? -6.179 -1.892 16.395 1.00 89.75 67 ILE A N 1
ATOM 488 C CA . ILE A 1 67 ? -7.224 -2.895 16.163 1.00 89.75 67 ILE A CA 1
ATOM 489 C C . ILE A 1 67 ? -7.164 -3.969 17.252 1.00 89.75 67 ILE A C 1
ATOM 491 O O . ILE A 1 67 ? -6.146 -4.637 17.437 1.00 89.75 67 ILE A O 1
ATOM 495 N N . GLU A 1 68 ? -8.276 -4.163 17.955 1.00 89.12 68 GLU A N 1
ATOM 496 C CA . GLU A 1 68 ? -8.478 -5.280 18.880 1.00 89.12 68 GLU A CA 1
ATOM 497 C C . GLU A 1 68 ? -8.939 -6.523 18.118 1.00 89.12 68 GLU A C 1
ATOM 499 O O . GLU A 1 68 ? -8.380 -7.611 18.263 1.00 89.12 68 GLU A O 1
ATOM 504 N N . SER A 1 69 ? -9.952 -6.364 17.265 1.00 91.12 69 SER A N 1
ATOM 505 C CA . SER A 1 69 ? -10.479 -7.469 16.473 1.00 91.12 69 SER A CA 1
ATOM 506 C C . SER A 1 69 ? -11.095 -7.009 15.155 1.00 91.12 69 SER A C 1
ATOM 508 O O . SER A 1 69 ? -11.548 -5.874 15.013 1.00 91.12 69 SER A O 1
ATOM 510 N N . ILE A 1 70 ? -11.105 -7.925 14.182 1.00 91.62 70 ILE A N 1
ATOM 511 C CA . ILE A 1 70 ? -11.824 -7.779 12.916 1.00 91.62 70 ILE A CA 1
ATOM 512 C C . ILE A 1 70 ? -12.791 -8.952 12.787 1.00 91.62 70 ILE A C 1
ATOM 514 O O . ILE A 1 70 ? -12.377 -10.112 12.836 1.00 91.62 70 ILE A O 1
ATOM 518 N N . SER A 1 71 ? -14.068 -8.644 12.592 1.00 91.88 71 SER A N 1
ATOM 519 C CA . SER A 1 71 ? -15.139 -9.608 12.359 1.00 91.88 71 SER A CA 1
ATOM 520 C C . SER A 1 71 ? -15.764 -9.370 10.992 1.00 91.88 71 SER A C 1
ATOM 522 O O . SER A 1 71 ? -16.173 -8.262 10.664 1.00 91.88 71 SER A O 1
ATOM 524 N N . VAL A 1 72 ? -15.857 -10.419 10.178 1.00 92.19 72 VAL A N 1
ATOM 525 C CA . VAL A 1 72 ? -16.423 -10.331 8.827 1.00 92.19 72 VAL A CA 1
ATOM 526 C C . VAL A 1 72 ? -17.813 -10.953 8.818 1.00 92.19 72 VAL A C 1
ATOM 528 O O . VAL A 1 72 ? -17.962 -12.171 8.945 1.00 92.19 72 VAL A O 1
ATOM 531 N N . LEU A 1 73 ? -18.832 -10.114 8.643 1.00 91.75 73 LEU A N 1
ATOM 532 C CA . LEU A 1 73 ? -20.228 -10.515 8.527 1.00 91.75 73 LEU A CA 1
ATOM 533 C C . LEU A 1 73 ? -20.569 -10.807 7.065 1.00 91.75 73 LEU A C 1
ATOM 535 O O . LEU A 1 73 ? -20.536 -9.923 6.207 1.00 91.75 73 LEU A O 1
ATOM 539 N N . LYS A 1 74 ? -20.907 -12.067 6.780 1.00 88.12 74 LYS A N 1
ATOM 540 C CA . LYS A 1 74 ? -21.197 -12.547 5.424 1.00 88.12 74 LYS A CA 1
ATOM 541 C C . LYS A 1 74 ? -22.708 -12.562 5.179 1.00 88.12 74 LYS A C 1
ATOM 543 O O . LYS A 1 74 ? -23.420 -13.351 5.796 1.00 88.12 74 LYS A O 1
ATOM 548 N N . GLY A 1 75 ? -23.183 -11.754 4.231 1.00 78.12 75 GLY A N 1
ATOM 549 C CA . GLY A 1 75 ? -24.588 -11.723 3.810 1.00 78.12 75 GLY A CA 1
ATOM 550 C C . GLY A 1 75 ? -25.538 -11.104 4.845 1.00 78.12 75 GLY A C 1
ATOM 551 O O . GLY A 1 75 ? -25.215 -10.095 5.467 1.00 78.12 75 GLY A O 1
ATOM 552 N N . ALA A 1 76 ? -26.709 -11.724 5.035 1.00 75.31 76 ALA A N 1
ATOM 553 C CA . ALA A 1 76 ? -27.868 -11.139 5.724 1.00 75.31 76 ALA A CA 1
ATOM 554 C C . ALA A 1 76 ? -27.660 -10.767 7.208 1.00 75.31 76 ALA A C 1
ATOM 556 O O . ALA A 1 76 ? -28.443 -9.993 7.758 1.00 75.31 76 ALA A O 1
ATOM 557 N N . THR A 1 77 ? -26.615 -11.277 7.869 1.00 81.25 77 THR A N 1
ATOM 558 C CA . THR A 1 77 ? -26.311 -10.918 9.266 1.00 81.25 77 THR A CA 1
ATOM 559 C C . THR A 1 77 ? -25.907 -9.452 9.410 1.00 81.25 77 THR A C 1
ATOM 561 O O . THR A 1 77 ? -26.283 -8.810 10.386 1.00 81.25 77 THR A O 1
ATOM 564 N N . ALA A 1 78 ? -25.201 -8.896 8.421 1.00 82.56 78 ALA A N 1
ATOM 565 C CA . ALA A 1 78 ? -24.865 -7.475 8.390 1.00 82.56 78 ALA A CA 1
ATOM 566 C C . ALA A 1 78 ? -26.096 -6.607 8.105 1.00 82.56 78 ALA A C 1
ATOM 568 O O . ALA A 1 78 ? -26.256 -5.544 8.704 1.00 82.56 78 ALA A O 1
ATOM 569 N N . SER A 1 79 ? -26.992 -7.069 7.228 1.00 84.50 79 SER A N 1
ATOM 570 C CA . SER A 1 79 ? -28.210 -6.336 6.865 1.00 84.50 79 SER A CA 1
ATOM 571 C C . SER A 1 79 ? -29.191 -6.225 8.033 1.00 84.50 79 SER A C 1
ATOM 573 O O . SER A 1 79 ? -29.914 -5.240 8.133 1.00 84.50 79 SER A O 1
ATOM 575 N N . ALA A 1 80 ? -29.186 -7.196 8.951 1.00 86.44 80 ALA A N 1
ATOM 576 C CA . ALA A 1 80 ? -29.992 -7.140 10.167 1.00 86.44 80 ALA A CA 1
ATOM 577 C C . ALA A 1 80 ? -29.581 -5.987 11.105 1.00 86.44 80 ALA A C 1
ATOM 579 O O . ALA A 1 80 ? -30.440 -5.396 11.751 1.00 86.44 80 ALA A O 1
ATOM 580 N N . LEU A 1 81 ? -28.286 -5.652 11.165 1.00 86.06 81 LEU A N 1
ATOM 581 C CA . LEU A 1 81 ? -27.760 -4.580 12.020 1.00 86.06 81 LEU A CA 1
ATOM 582 C C . LEU A 1 81 ? -27.723 -3.219 11.312 1.00 86.06 81 LEU A C 1
ATOM 584 O O . LEU A 1 81 ? -28.027 -2.198 11.922 1.00 86.06 81 LEU A O 1
ATOM 588 N N . TYR A 1 82 ? -27.352 -3.203 10.028 1.00 88.81 82 TYR A N 1
ATOM 589 C CA . TYR A 1 82 ? -27.047 -1.977 9.275 1.00 88.81 82 TYR A CA 1
ATOM 590 C C . TYR A 1 82 ? -28.006 -1.711 8.103 1.00 88.81 82 TYR A C 1
ATOM 592 O O . TYR A 1 82 ? -27.767 -0.820 7.281 1.00 88.81 82 TYR A O 1
ATOM 600 N N . GLY A 1 83 ? -29.101 -2.468 8.012 1.00 87.69 83 GLY A N 1
ATOM 601 C CA . GLY A 1 83 ? -30.129 -2.313 6.986 1.00 87.69 83 GLY A CA 1
ATOM 602 C C . GLY A 1 83 ? -29.587 -2.521 5.572 1.00 87.69 83 GLY A C 1
ATOM 603 O O . GLY A 1 83 ? -28.706 -3.349 5.338 1.00 87.69 83 GLY A O 1
ATOM 604 N N . TYR A 1 84 ? -30.091 -1.726 4.624 1.00 86.19 84 TYR A N 1
ATOM 605 C CA . TYR A 1 84 ? -29.690 -1.784 3.213 1.00 86.19 84 TYR A CA 1
ATOM 606 C C . TYR A 1 84 ? -28.169 -1.666 3.012 1.00 86.19 84 TYR A C 1
ATOM 608 O O . TYR A 1 84 ? -27.602 -2.371 2.183 1.00 86.19 84 TYR A O 1
ATOM 616 N N . ARG A 1 85 ? -27.486 -0.840 3.819 1.00 84.12 85 ARG A N 1
ATOM 617 C CA . ARG A 1 85 ? -26.027 -0.647 3.723 1.00 84.12 85 ARG A CA 1
ATOM 618 C C . ARG A 1 85 ? -25.241 -1.915 4.066 1.00 84.12 85 ARG A C 1
ATOM 620 O O . ARG A 1 85 ? -24.126 -2.069 3.594 1.00 84.12 85 ARG A O 1
ATOM 627 N N . GLY A 1 86 ? -25.816 -2.818 4.860 1.00 86.19 86 GLY A N 1
ATOM 628 C CA . GLY A 1 86 ? -25.240 -4.126 5.174 1.00 86.19 86 GLY A CA 1
ATOM 629 C C . GLY A 1 86 ? -25.689 -5.244 4.228 1.00 86.19 86 GLY A C 1
ATOM 630 O O . GLY A 1 86 ? -25.460 -6.411 4.540 1.00 86.19 86 GLY A O 1
ATOM 631 N N . GLY A 1 87 ? -26.376 -4.942 3.118 1.00 86.62 87 GLY A N 1
ATOM 632 C CA . GLY A 1 87 ? -26.847 -5.938 2.140 1.00 86.62 87 GLY A CA 1
ATOM 633 C C . GLY A 1 87 ? -25.718 -6.811 1.581 1.00 86.62 87 GLY A C 1
ATOM 634 O O . GLY A 1 87 ? -25.842 -8.032 1.500 1.00 86.62 87 GLY A O 1
ATOM 635 N N . SER A 1 88 ? -24.582 -6.176 1.304 1.00 89.31 88 SER A N 1
ATOM 636 C CA . SER A 1 88 ? -23.373 -6.784 0.736 1.00 89.31 88 SER A CA 1
ATOM 637 C C . SER A 1 88 ? -22.435 -7.409 1.782 1.00 89.31 88 SER A C 1
ATOM 639 O O . SER A 1 88 ? -21.353 -7.890 1.454 1.00 89.31 88 SER A O 1
ATOM 641 N N . GLY A 1 89 ? -22.842 -7.442 3.055 1.00 92.12 89 GLY A N 1
ATOM 642 C CA . GLY A 1 89 ? -21.984 -7.824 4.178 1.00 92.12 89 GLY A CA 1
ATOM 643 C C . GLY A 1 89 ? -21.309 -6.626 4.848 1.00 92.12 89 GLY A C 1
ATOM 644 O O . GLY A 1 89 ? -21.476 -5.477 4.436 1.00 92.12 89 GLY A O 1
ATOM 645 N N . ALA A 1 90 ? -20.561 -6.895 5.917 1.00 93.25 90 ALA A N 1
ATOM 646 C CA . ALA A 1 90 ? -19.834 -5.863 6.649 1.00 93.25 90 ALA A CA 1
ATOM 647 C C . ALA A 1 90 ? -18.507 -6.383 7.206 1.00 93.25 90 ALA A C 1
ATOM 649 O O . ALA A 1 90 ? -18.395 -7.541 7.615 1.00 93.25 90 ALA A O 1
ATOM 650 N N . ILE A 1 91 ? -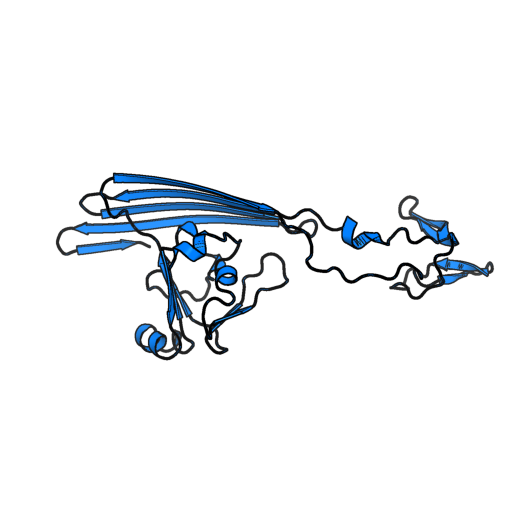17.515 -5.502 7.258 1.00 93.31 91 ILE A N 1
ATOM 651 C CA . ILE A 1 91 ? -16.264 -5.711 7.978 1.00 93.31 91 ILE A CA 1
ATOM 652 C C . ILE A 1 91 ? -16.341 -4.857 9.234 1.00 93.31 91 ILE A C 1
ATOM 654 O O . ILE A 1 91 ? -16.319 -3.632 9.165 1.00 93.31 91 ILE A O 1
ATOM 658 N N . MET A 1 92 ? -16.466 -5.515 10.378 1.00 92.88 92 MET A N 1
ATOM 659 C CA . MET A 1 92 ? -16.509 -4.873 11.681 1.00 92.88 92 MET A CA 1
ATOM 660 C C . MET A 1 92 ? -15.113 -4.841 12.280 1.00 92.88 92 MET A C 1
ATOM 662 O O . MET A 1 92 ? -14.489 -5.884 12.461 1.00 92.88 92 MET A O 1
ATOM 666 N N . VAL A 1 93 ? -14.650 -3.648 12.610 1.00 93.62 93 VAL A N 1
ATOM 667 C CA . VAL A 1 93 ? -13.408 -3.389 13.323 1.00 93.62 93 VAL A CA 1
ATOM 668 C C . VAL A 1 93 ? -13.767 -2.901 14.718 1.00 93.62 93 VAL A C 1
ATOM 670 O O . VAL A 1 93 ? -14.562 -1.975 14.875 1.00 93.62 93 VAL A O 1
ATOM 673 N N . THR A 1 94 ? -13.182 -3.534 15.726 1.00 91.94 94 THR A N 1
ATOM 674 C CA . THR A 1 94 ? -13.226 -3.057 17.109 1.00 91.94 94 THR A CA 1
ATOM 675 C C . THR A 1 94 ? -11.848 -2.540 17.467 1.00 91.94 94 THR A C 1
ATOM 677 O O . THR A 1 94 ? -10.861 -3.263 17.288 1.00 91.94 94 THR A O 1
ATOM 680 N N . THR A 1 95 ? -11.772 -1.296 17.929 1.00 91.38 95 THR A N 1
ATOM 681 C CA . THR A 1 95 ? -10.513 -0.706 18.382 1.00 91.38 95 THR A CA 1
ATOM 682 C C . THR A 1 95 ? -10.240 -1.065 19.838 1.00 91.38 95 THR A C 1
ATOM 684 O O . THR A 1 95 ? -11.151 -1.286 20.638 1.00 91.38 95 THR A O 1
ATOM 687 N N . LYS A 1 96 ? -8.956 -1.144 20.188 1.00 89.19 96 LYS A N 1
ATOM 688 C CA . LYS A 1 96 ? -8.515 -1.376 21.559 1.00 89.19 96 LYS A CA 1
ATOM 689 C C . LYS A 1 96 ? -8.935 -0.196 22.419 1.00 89.19 96 LYS A C 1
ATOM 691 O O . LYS A 1 96 ? -8.641 0.951 22.097 1.00 89.19 96 LYS A O 1
ATOM 696 N N . LYS A 1 97 ? -9.541 -0.496 23.561 1.00 85.56 97 LYS A N 1
ATOM 697 C CA . LYS A 1 97 ? -9.974 0.505 24.542 1.00 85.56 97 LYS A CA 1
ATOM 698 C C . LYS A 1 97 ? -8.966 0.612 25.691 1.00 85.56 97 LYS A C 1
ATOM 700 O O . LYS A 1 97 ? -7.755 0.457 25.488 1.00 85.56 97 LYS A O 1
ATOM 705 N N . GLY A 1 98 ? -9.472 0.915 26.885 1.00 81.25 98 GLY A N 1
ATOM 706 C CA . GLY A 1 98 ? -8.729 0.941 28.136 1.00 81.25 98 GLY A CA 1
ATOM 707 C C . GLY A 1 98 ? -8.043 -0.370 28.508 1.00 81.25 98 GLY A C 1
ATOM 708 O O . GLY A 1 98 ? -8.124 -1.386 27.818 1.00 81.25 98 GLY A O 1
ATOM 709 N N . LEU A 1 99 ? -7.347 -0.335 29.640 1.00 81.94 99 LEU A N 1
ATOM 710 C CA . LEU A 1 99 ? -6.656 -1.497 30.190 1.00 81.94 99 LEU A CA 1
ATOM 711 C C . LEU A 1 99 ? -7.607 -2.301 31.077 1.00 81.94 99 LEU A C 1
ATOM 713 O O . LEU A 1 99 ? -8.419 -1.737 31.800 1.00 81.94 99 LEU A O 1
ATOM 717 N N . THR A 1 100 ? -7.451 -3.625 31.112 1.00 78.94 100 THR A N 1
ATOM 718 C CA . THR A 1 100 ? -8.216 -4.477 32.040 1.00 78.94 100 THR A CA 1
ATOM 719 C C . THR A 1 100 ? -7.931 -4.142 33.509 1.00 78.94 100 THR A C 1
ATOM 721 O O . THR A 1 100 ? -8.815 -4.241 34.355 1.00 78.94 100 THR A O 1
ATOM 724 N N . ASN A 1 101 ? -6.700 -3.723 33.814 1.00 83.88 101 ASN A N 1
ATOM 725 C CA . ASN A 1 101 ? -6.255 -3.381 35.162 1.00 83.88 101 ASN A CA 1
ATOM 726 C C . ASN A 1 101 ? -6.041 -1.876 35.295 1.00 83.88 101 ASN A C 1
ATOM 728 O O . ASN A 1 101 ? -5.559 -1.236 34.362 1.00 83.88 101 ASN A O 1
ATOM 732 N N . LYS A 1 102 ? -6.328 -1.332 36.485 1.00 88.56 102 LYS A N 1
ATOM 733 C CA . LYS A 1 102 ? -6.020 0.065 36.816 1.00 88.56 102 LYS A CA 1
ATOM 734 C C . LYS A 1 102 ? -4.531 0.344 36.624 1.00 88.56 102 LYS A C 1
ATOM 736 O O . LYS A 1 102 ? -3.691 -0.457 37.033 1.00 88.56 102 LYS A O 1
ATOM 741 N N . GLY A 1 103 ? -4.217 1.506 36.065 1.00 91.88 103 GLY A N 1
ATOM 742 C CA . GLY A 1 103 ? -2.843 1.952 35.871 1.00 91.88 103 GLY A CA 1
ATOM 743 C C . GLY A 1 103 ? -2.616 2.642 34.535 1.00 91.88 103 GLY A C 1
ATOM 744 O O . GLY A 1 103 ? -3.553 2.909 33.785 1.00 91.88 103 GLY A O 1
ATOM 745 N N . LEU A 1 104 ? -1.348 2.939 34.270 1.00 92.50 104 LEU A N 1
ATOM 746 C CA . LEU A 1 104 ? -0.856 3.527 33.030 1.00 92.50 104 LEU A CA 1
ATOM 747 C C . LEU A 1 104 ? -0.059 2.467 32.265 1.00 92.50 104 LEU A C 1
ATOM 749 O O . LEU A 1 104 ? 0.797 1.797 32.839 1.00 92.50 104 LEU A O 1
ATOM 753 N N . SER A 1 105 ? -0.308 2.350 30.967 1.00 93.00 105 SER A N 1
ATOM 754 C CA . SER A 1 105 ? 0.481 1.546 30.042 1.00 93.00 105 SER A CA 1
ATOM 755 C C . SER A 1 105 ? 0.984 2.434 28.919 1.00 93.00 105 SER A C 1
ATOM 757 O O . SER A 1 105 ? 0.215 3.167 28.296 1.00 93.00 105 SER A O 1
ATOM 759 N N . VAL A 1 106 ? 2.283 2.342 28.658 1.00 93.00 106 VAL A N 1
ATOM 760 C CA . VAL A 1 106 ? 2.923 2.944 27.495 1.00 93.00 106 VAL A CA 1
ATOM 761 C C . VAL A 1 106 ? 3.484 1.806 26.662 1.00 93.00 106 VAL A C 1
ATOM 763 O O . VAL A 1 106 ? 4.214 0.957 27.168 1.00 93.00 106 VAL A O 1
ATOM 766 N N . SER A 1 107 ? 3.107 1.766 25.392 1.00 91.75 107 SER A N 1
ATOM 767 C CA . SER A 1 107 ? 3.589 0.786 24.426 1.00 91.75 107 SER A CA 1
ATOM 768 C C . SER A 1 107 ? 4.237 1.525 23.271 1.00 91.75 107 SER A C 1
ATOM 770 O O . SER A 1 107 ? 3.639 2.432 22.699 1.00 91.75 107 SER A O 1
ATOM 772 N N . VAL A 1 108 ? 5.460 1.132 22.935 1.00 92.44 108 VAL A N 1
ATOM 773 C CA . VAL A 1 108 ? 6.171 1.639 21.764 1.00 92.44 108 VAL A CA 1
ATOM 774 C C . VAL A 1 108 ? 6.436 0.464 20.848 1.00 92.44 108 VAL A C 1
ATOM 776 O O . VAL A 1 108 ? 6.927 -0.577 21.286 1.00 92.44 108 VAL A O 1
ATOM 779 N N . ASN A 1 109 ? 6.102 0.630 19.579 1.00 88.69 109 ASN A N 1
ATOM 780 C CA . ASN A 1 109 ? 6.378 -0.344 18.548 1.00 88.69 109 ASN A CA 1
ATOM 781 C C . ASN A 1 109 ? 7.124 0.331 17.400 1.00 88.69 109 ASN A C 1
ATOM 783 O O . ASN A 1 109 ? 6.734 1.404 16.950 1.00 88.69 109 ASN A O 1
ATOM 787 N N . SER A 1 110 ? 8.196 -0.304 16.937 1.00 91.06 110 SER A N 1
ATOM 788 C CA . SER A 1 110 ? 8.945 0.130 15.766 1.00 91.06 110 SER A CA 1
ATOM 789 C C . SER A 1 110 ? 9.235 -1.086 14.896 1.00 91.06 110 SER A C 1
ATOM 791 O O . SER A 1 110 ? 9.749 -2.096 15.378 1.00 91.06 110 SER A O 1
ATOM 793 N N . GLY A 1 111 ? 8.863 -1.000 13.625 1.00 88.69 111 GLY A N 1
ATOM 794 C CA . GLY A 1 111 ? 9.056 -2.032 12.621 1.00 88.69 111 GLY A CA 1
ATOM 795 C C . GLY A 1 111 ? 9.751 -1.459 11.395 1.00 88.69 111 GLY A C 1
ATOM 796 O O . GLY A 1 111 ? 9.403 -0.381 10.917 1.00 88.69 111 GLY A O 1
ATOM 797 N N . THR A 1 112 ? 10.730 -2.199 10.879 1.00 91.19 112 THR A N 1
ATOM 798 C CA . THR A 1 112 ? 11.395 -1.909 9.606 1.00 91.19 112 THR A CA 1
ATOM 799 C C . THR A 1 112 ? 11.232 -3.110 8.694 1.00 91.19 112 THR A C 1
ATOM 801 O O . THR A 1 112 ? 11.580 -4.229 9.066 1.00 91.19 112 THR A O 1
ATOM 804 N N . MET A 1 113 ? 10.717 -2.876 7.495 1.00 89.94 113 MET A N 1
ATOM 805 C CA . MET A 1 113 ? 10.619 -3.872 6.439 1.00 89.94 113 MET A CA 1
ATOM 806 C C . MET A 1 113 ? 11.423 -3.392 5.241 1.00 89.94 113 MET A C 1
ATOM 808 O O . MET A 1 113 ? 11.275 -2.254 4.805 1.00 89.94 113 MET A O 1
ATOM 812 N N . LEU A 1 114 ? 12.268 -4.265 4.707 1.00 90.62 114 LEU A N 1
ATOM 813 C CA . LEU A 1 114 ? 13.044 -3.998 3.503 1.00 90.62 114 LEU A CA 1
ATOM 814 C C . LEU A 1 114 ? 12.467 -4.815 2.357 1.00 90.62 114 LEU A C 1
ATOM 816 O O . LEU A 1 114 ? 12.097 -5.977 2.528 1.00 90.62 114 LEU A O 1
ATOM 820 N N . SER A 1 115 ? 12.381 -4.200 1.187 1.00 86.12 115 SER A N 1
ATOM 821 C CA . SER A 1 115 ? 11.872 -4.877 0.007 1.00 86.12 115 SER A CA 1
ATOM 822 C C . SER A 1 115 ? 12.944 -5.788 -0.596 1.00 86.12 115 SER A C 1
ATOM 824 O O . SER A 1 115 ? 14.017 -5.321 -0.946 1.00 86.12 115 SER A O 1
ATOM 826 N N . ALA A 1 116 ? 12.682 -7.083 -0.761 1.00 80.88 116 ALA A N 1
ATOM 827 C CA . ALA A 1 116 ? 13.688 -8.021 -1.278 1.00 80.88 116 ALA A CA 1
ATOM 828 C C . ALA A 1 116 ? 13.933 -7.923 -2.804 1.00 80.88 116 ALA A C 1
ATOM 830 O O . ALA A 1 116 ? 14.655 -8.745 -3.360 1.00 80.88 116 ALA A O 1
ATOM 831 N N . GLY A 1 117 ? 13.330 -6.942 -3.485 1.00 76.44 117 GLY A N 1
ATOM 832 C CA . GLY A 1 117 ? 13.346 -6.815 -4.943 1.00 76.44 117 GLY A CA 1
ATOM 833 C C . GLY A 1 117 ? 12.070 -7.362 -5.586 1.00 76.44 117 GLY A C 1
ATOM 834 O O . GLY A 1 117 ? 11.013 -7.407 -4.954 1.00 76.44 117 GLY A O 1
ATOM 835 N N . TYR A 1 118 ? 12.158 -7.743 -6.858 1.00 73.50 118 TYR A N 1
ATOM 836 C CA . TYR A 1 118 ? 11.045 -8.312 -7.619 1.00 73.50 118 TYR A CA 1
ATOM 837 C C . TYR A 1 118 ? 11.064 -9.835 -7.540 1.00 73.50 118 TYR A C 1
ATOM 839 O O . TYR A 1 118 ? 12.124 -10.450 -7.614 1.00 73.50 118 TYR A O 1
ATOM 847 N N . LEU A 1 119 ? 9.879 -10.445 -7.455 1.00 77.00 119 LEU A N 1
ATOM 848 C CA . LEU A 1 119 ? 9.745 -11.904 -7.487 1.00 77.00 119 LEU A CA 1
ATOM 849 C C . LEU A 1 119 ? 10.181 -12.485 -8.842 1.00 77.00 119 LEU A C 1
ATOM 851 O O . LEU A 1 119 ? 10.786 -13.551 -8.894 1.00 77.00 119 LEU A O 1
ATOM 855 N N . ALA A 1 120 ? 9.860 -11.781 -9.927 1.00 81.19 120 ALA A N 1
ATOM 856 C CA . ALA A 1 120 ? 10.275 -12.119 -11.277 1.00 81.19 120 ALA A CA 1
ATOM 857 C C . ALA A 1 120 ? 10.335 -10.846 -12.125 1.00 81.19 120 ALA A C 1
ATOM 859 O O . ALA A 1 120 ? 9.380 -10.068 -12.157 1.00 81.19 120 ALA A O 1
ATOM 860 N N . ILE A 1 121 ? 11.451 -10.656 -12.821 1.00 82.94 121 ILE A N 1
ATOM 861 C CA . ILE A 1 121 ? 11.594 -9.668 -13.889 1.00 82.94 121 ILE A CA 1
ATOM 862 C C . ILE A 1 121 ? 11.691 -10.475 -15.186 1.00 82.94 121 ILE A C 1
ATOM 864 O O . ILE A 1 121 ? 12.499 -11.405 -15.231 1.00 82.94 121 ILE A O 1
ATOM 868 N N . PRO A 1 122 ? 10.878 -10.185 -16.218 1.00 85.31 122 PRO A N 1
ATOM 869 C CA . PRO A 1 122 ? 11.002 -10.865 -17.501 1.00 85.31 122 PRO A CA 1
ATOM 870 C C . PRO A 1 122 ? 12.423 -10.732 -18.053 1.00 85.31 122 PRO A C 1
ATOM 872 O O . PRO A 1 122 ? 12.969 -9.629 -18.098 1.00 85.31 122 PRO A O 1
ATOM 875 N N . GLU A 1 123 ? 13.012 -11.843 -18.493 1.00 87.25 123 GLU A N 1
ATOM 876 C CA . GLU A 1 123 ? 14.305 -11.810 -19.171 1.00 87.25 123 GLU A CA 1
ATOM 877 C C . GLU A 1 123 ? 14.159 -11.080 -20.510 1.00 87.25 123 GLU A C 1
ATOM 879 O O . GLU A 1 123 ? 13.339 -11.442 -21.357 1.00 87.25 123 GLU A O 1
ATOM 884 N N . LEU A 1 124 ? 14.944 -10.018 -20.689 1.00 88.19 124 LEU A N 1
ATOM 885 C CA . LEU A 1 124 ? 14.978 -9.248 -21.925 1.00 88.19 124 LEU A CA 1
ATOM 886 C C . LEU A 1 124 ? 16.090 -9.770 -22.834 1.00 88.19 124 LEU A C 1
ATOM 888 O O . LEU A 1 124 ? 17.181 -10.109 -22.375 1.00 88.19 124 LEU A O 1
ATOM 892 N N . GLN A 1 125 ? 15.829 -9.783 -24.141 1.00 90.62 125 GLN A N 1
ATOM 893 C CA . GLN A 1 125 ? 16.855 -10.096 -25.131 1.00 90.62 125 GLN A CA 1
ATOM 894 C C . GLN A 1 125 ? 17.907 -8.974 -25.200 1.00 90.62 125 GLN A C 1
ATOM 896 O O . GLN A 1 125 ? 17.568 -7.792 -25.088 1.00 90.62 125 GLN A O 1
ATOM 901 N N . SER A 1 126 ? 19.169 -9.351 -25.416 1.00 91.50 126 SER A N 1
ATOM 902 C CA . SER A 1 126 ? 20.306 -8.428 -25.565 1.00 91.50 126 SER A CA 1
ATOM 903 C C . SER A 1 126 ? 21.111 -8.650 -26.851 1.00 91.50 126 SER A C 1
ATOM 905 O O . SER A 1 126 ? 22.248 -8.195 -26.946 1.00 91.50 126 SER A O 1
ATOM 907 N N . ASP A 1 127 ? 20.538 -9.356 -27.824 1.00 92.81 127 ASP A N 1
ATOM 908 C CA . ASP A 1 127 ? 21.185 -9.709 -29.089 1.00 92.81 127 ASP A CA 1
ATOM 909 C C . ASP A 1 127 ? 20.920 -8.670 -30.179 1.00 92.81 127 ASP A C 1
ATOM 911 O O . ASP A 1 127 ? 21.786 -8.420 -31.011 1.00 92.81 127 ASP A O 1
ATOM 915 N N . PHE A 1 128 ? 19.748 -8.032 -30.169 1.00 92.69 128 PHE A N 1
ATOM 916 C CA . PHE A 1 128 ? 19.341 -7.013 -31.140 1.00 92.69 128 PHE A CA 1
ATOM 917 C C . PHE A 1 128 ? 19.061 -5.692 -30.430 1.00 92.69 128 PHE A C 1
ATOM 919 O O . PHE A 1 128 ? 18.496 -5.685 -29.338 1.00 92.69 128 PHE A O 1
ATOM 926 N N . GLY A 1 129 ? 19.427 -4.566 -31.041 1.00 90.25 129 GLY A N 1
ATOM 927 C CA . GLY A 1 129 ? 19.201 -3.239 -30.461 1.00 90.25 129 GLY A CA 1
ATOM 928 C C . GLY A 1 129 ? 18.116 -2.436 -31.180 1.00 90.25 129 GLY A C 1
ATOM 929 O O . GLY A 1 129 ? 17.261 -2.983 -31.872 1.00 90.25 129 GLY A O 1
ATOM 930 N N . ARG A 1 130 ? 18.148 -1.106 -31.024 1.00 90.25 130 ARG A N 1
ATOM 931 C CA . ARG A 1 130 ? 17.190 -0.171 -31.648 1.00 90.25 130 ARG A CA 1
ATOM 932 C C . ARG A 1 130 ? 17.228 -0.237 -33.178 1.00 90.25 130 ARG A C 1
ATOM 934 O O . ARG A 1 130 ? 18.279 -0.488 -33.765 1.00 90.25 130 ARG A O 1
ATOM 941 N N . VAL A 1 131 ? 16.100 0.061 -33.822 1.00 91.56 131 VAL A N 1
ATOM 942 C CA . VAL A 1 131 ? 15.988 0.143 -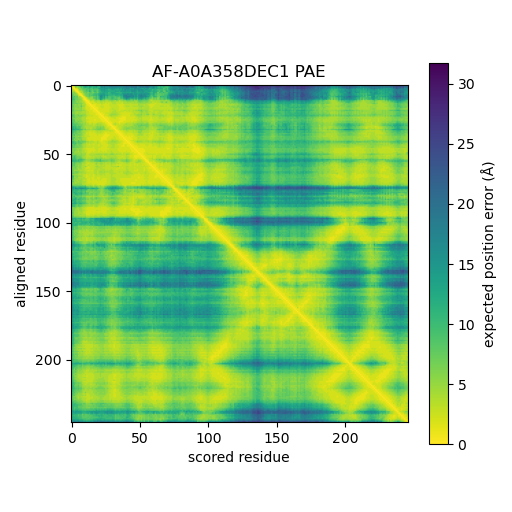35.287 1.00 91.56 131 VAL A CA 1
ATOM 943 C C . VAL A 1 131 ? 16.997 1.141 -35.868 1.00 91.56 131 VAL A C 1
ATOM 945 O O . VAL A 1 131 ? 17.158 2.261 -35.372 1.00 91.56 131 VAL A O 1
ATOM 948 N N . VAL A 1 132 ? 17.646 0.738 -36.962 1.00 91.88 132 VAL A N 1
ATOM 949 C CA . VAL A 1 132 ? 18.630 1.540 -37.697 1.00 91.88 132 VAL A CA 1
ATOM 950 C C . VAL A 1 132 ? 18.202 1.743 -39.147 1.00 91.88 132 VAL A C 1
ATOM 952 O O . VAL A 1 132 ? 17.511 0.907 -39.726 1.00 91.88 132 VAL A O 1
ATOM 955 N N . ARG A 1 133 ? 18.635 2.850 -39.747 1.00 91.25 133 ARG A N 1
ATOM 956 C CA . ARG A 1 133 ? 18.470 3.164 -41.173 1.00 91.25 133 ARG A CA 1
ATOM 957 C C . ARG A 1 133 ? 19.823 3.481 -41.797 1.00 91.25 133 ARG A C 1
ATOM 959 O O . ARG A 1 133 ? 20.767 3.791 -41.081 1.00 91.25 133 ARG A O 1
ATOM 966 N N . LYS A 1 134 ? 19.915 3.459 -43.124 1.00 91.94 134 LYS A N 1
ATOM 967 C CA . LYS A 1 134 ? 21.078 4.019 -43.827 1.00 91.94 134 LYS A CA 1
ATOM 968 C C . LYS A 1 134 ? 20.895 5.527 -44.001 1.00 91.94 134 LYS A C 1
ATOM 970 O O . LYS A 1 134 ? 19.818 5.957 -44.414 1.00 91.94 134 LYS A O 1
ATOM 975 N N . ASN A 1 135 ? 21.916 6.311 -43.665 1.00 87.75 135 ASN A N 1
ATOM 976 C CA . ASN A 1 135 ? 21.961 7.743 -43.958 1.00 87.75 135 ASN A CA 1
ATOM 977 C C . ASN A 1 135 ? 22.375 7.993 -45.428 1.00 87.75 135 ASN A C 1
ATOM 979 O O . ASN A 1 135 ? 22.594 7.045 -46.186 1.00 87.75 135 ASN A O 1
ATOM 983 N N . ALA A 1 136 ? 22.475 9.263 -45.836 1.00 85.81 136 ALA A N 1
ATOM 984 C CA . ALA A 1 136 ? 22.865 9.644 -47.200 1.00 85.81 136 ALA A CA 1
ATOM 985 C C . ALA A 1 136 ? 24.263 9.128 -47.604 1.00 85.81 136 ALA A C 1
ATOM 987 O O . ALA A 1 136 ? 24.479 8.811 -48.770 1.00 85.81 136 ALA A O 1
ATOM 988 N N . ASP A 1 137 ? 25.165 8.967 -46.633 1.00 84.50 137 ASP A N 1
ATOM 989 C CA . ASP A 1 137 ? 26.529 8.456 -46.821 1.00 84.50 137 ASP A CA 1
ATOM 990 C C . ASP A 1 137 ? 26.605 6.915 -46.770 1.00 84.50 137 ASP A C 1
ATOM 992 O O . ASP A 1 137 ? 27.684 6.327 -46.828 1.00 84.50 137 ASP A O 1
ATOM 996 N N . GLY A 1 138 ? 25.462 6.233 -46.635 1.00 85.75 138 GLY A N 1
ATOM 997 C CA . GLY A 1 138 ? 25.364 4.774 -46.560 1.00 85.75 138 GLY A CA 1
ATOM 998 C C . GLY A 1 138 ? 25.705 4.162 -45.195 1.00 85.75 138 GLY A C 1
ATOM 999 O O . GLY A 1 138 ? 25.564 2.946 -45.035 1.00 85.75 138 GLY A O 1
ATOM 1000 N N . ALA A 1 139 ? 26.094 4.972 -44.208 1.00 89.12 139 ALA A N 1
ATOM 1001 C CA . ALA A 1 139 ? 26.355 4.541 -42.839 1.00 89.12 139 ALA A CA 1
ATOM 1002 C C . ALA A 1 139 ? 25.050 4.222 -42.093 1.00 89.12 139 ALA A C 1
ATOM 1004 O O . ALA A 1 139 ? 24.003 4.830 -42.335 1.00 89.12 139 ALA A O 1
ATOM 1005 N N . LEU A 1 140 ? 25.105 3.262 -41.166 1.00 91.75 140 LEU A N 1
ATOM 1006 C CA . LEU A 1 140 ? 23.968 2.944 -40.306 1.00 91.75 140 LEU A CA 1
ATOM 1007 C C . LEU A 1 140 ? 23.797 4.029 -39.238 1.00 91.75 140 LEU A C 1
ATOM 1009 O O . LEU A 1 140 ? 24.746 4.397 -38.551 1.00 91.75 140 LEU A O 1
ATOM 1013 N N . GLU A 1 141 ? 22.569 4.503 -39.073 1.00 92.00 141 GLU A N 1
ATOM 1014 C CA . GLU A 1 141 ? 22.170 5.537 -38.122 1.00 92.00 141 GLU A CA 1
ATOM 1015 C C . GLU A 1 141 ? 20.944 5.078 -37.322 1.00 92.00 141 GLU A C 1
ATOM 1017 O O . GLU A 1 141 ? 20.009 4.494 -37.876 1.00 92.00 141 GLU A O 1
ATOM 1022 N N . TYR A 1 142 ? 20.919 5.376 -36.022 1.00 89.62 142 TYR A N 1
ATOM 1023 C CA . TYR A 1 142 ? 19.746 5.184 -35.169 1.00 89.62 142 TYR A CA 1
ATOM 1024 C C . TYR A 1 142 ? 18.519 5.930 -35.685 1.00 89.62 142 TYR A C 1
ATOM 1026 O O . TYR A 1 142 ? 18.531 7.147 -35.884 1.00 89.62 142 TYR A O 1
ATOM 1034 N N . VAL A 1 143 ? 17.400 5.213 -35.774 1.00 88.06 143 VAL A N 1
ATOM 1035 C CA . VAL A 1 143 ? 16.095 5.841 -35.958 1.00 88.06 143 VAL A CA 1
ATOM 1036 C C . VAL A 1 143 ? 15.618 6.346 -34.598 1.00 88.06 143 VAL A C 1
ATOM 1038 O O . VAL A 1 143 ? 15.205 5.573 -33.734 1.00 88.06 143 VAL A O 1
ATOM 1041 N N . ARG A 1 144 ? 15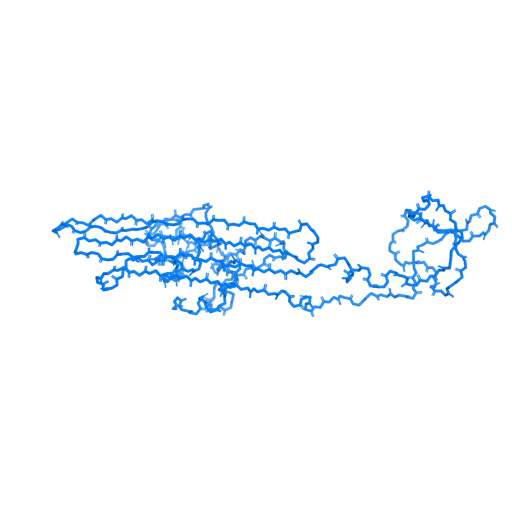.662 7.668 -34.389 1.00 82.19 144 ARG A N 1
ATOM 1042 C CA . ARG A 1 144 ? 15.234 8.291 -33.121 1.00 82.19 144 ARG A CA 1
ATOM 1043 C C . ARG A 1 144 ? 13.790 7.960 -32.752 1.00 82.19 144 ARG A C 1
ATOM 1045 O O . ARG A 1 144 ? 13.512 7.739 -31.584 1.00 82.19 144 ARG A O 1
ATOM 1052 N N . SER A 1 145 ? 12.901 7.872 -33.738 1.00 84.19 145 SER A N 1
ATOM 1053 C CA . SER A 1 145 ? 11.493 7.504 -33.551 1.00 84.19 145 SER A CA 1
ATOM 1054 C C . SER A 1 145 ? 11.236 5.994 -33.513 1.00 84.19 145 SER A C 1
ATOM 1056 O O . SER A 1 145 ? 10.090 5.587 -33.389 1.00 84.19 145 SER A O 1
ATOM 1058 N N . GLY A 1 146 ? 12.258 5.159 -33.727 1.00 81.56 146 GLY A N 1
ATOM 1059 C CA . GLY A 1 146 ? 12.091 3.710 -33.781 1.00 81.56 146 GLY A CA 1
ATOM 1060 C C . GLY A 1 146 ? 12.163 3.121 -32.385 1.00 81.56 146 GLY A C 1
ATOM 1061 O O . GLY A 1 146 ? 13.220 3.189 -31.775 1.00 81.56 146 GLY A O 1
ATOM 1062 N N . ASP A 1 147 ? 11.084 2.532 -31.892 1.00 79.31 147 ASP A N 1
ATOM 1063 C CA . ASP A 1 147 ? 11.036 1.989 -30.535 1.00 79.31 147 ASP A CA 1
ATOM 1064 C C . ASP A 1 147 ? 11.306 0.481 -30.488 1.00 79.31 147 ASP A C 1
ATOM 1066 O O . ASP A 1 147 ? 11.196 -0.239 -31.484 1.00 79.31 147 ASP A O 1
ATOM 1070 N N . GLY A 1 148 ? 11.687 0.003 -29.303 1.00 84.56 148 GLY A N 1
ATOM 1071 C CA . GLY A 1 148 ? 12.026 -1.396 -29.068 1.00 84.56 148 GLY A CA 1
ATOM 1072 C C . GLY A 1 148 ? 13.365 -1.829 -29.669 1.00 84.56 148 GLY A C 1
ATOM 1073 O O . GLY A 1 148 ? 14.171 -1.019 -30.134 1.00 84.56 148 GLY A O 1
ATOM 1074 N N . SER A 1 149 ? 13.584 -3.141 -29.636 1.00 90.31 149 SER A N 1
ATOM 1075 C CA . SER A 1 149 ? 14.864 -3.777 -29.954 1.00 90.31 149 SER A CA 1
ATOM 1076 C C . SER A 1 149 ? 14.774 -4.668 -31.203 1.00 90.31 149 SER A C 1
ATOM 1078 O O . SER A 1 149 ? 15.193 -5.821 -31.187 1.00 90.31 149 SER A O 1
ATOM 1080 N N . TRP A 1 150 ? 14.170 -4.142 -32.274 1.00 90.19 150 TRP A N 1
ATOM 1081 C CA . TRP A 1 150 ? 13.948 -4.827 -33.563 1.00 90.19 150 TRP A CA 1
ATOM 1082 C C . TRP A 1 150 ? 14.975 -4.435 -34.642 1.00 90.19 150 TRP A C 1
ATOM 1084 O O . TRP A 1 150 ? 14.665 -4.383 -35.832 1.00 90.19 150 TRP A O 1
ATOM 1094 N N . GLY A 1 151 ? 16.177 -4.049 -34.221 1.00 90.38 151 GLY A N 1
ATOM 1095 C CA . GLY A 1 151 ? 17.268 -3.612 -35.083 1.00 90.38 151 GLY A CA 1
ATOM 1096 C C . GLY A 1 151 ? 18.183 -4.744 -35.542 1.00 90.38 151 GLY A C 1
ATOM 1097 O O . GLY A 1 151 ? 17.821 -5.917 -35.562 1.00 90.38 151 GLY A O 1
ATOM 1098 N N . VAL A 1 152 ? 19.398 -4.363 -35.936 1.00 91.56 152 VAL A N 1
ATOM 1099 C CA . VAL A 1 152 ? 20.466 -5.311 -36.284 1.00 91.56 152 VAL A CA 1
ATOM 1100 C C . VAL A 1 152 ? 21.088 -5.918 -35.014 1.00 91.56 152 VAL A C 1
ATOM 1102 O O . VAL A 1 152 ? 20.838 -5.407 -33.918 1.00 91.56 152 VAL A O 1
ATOM 1105 N N . PRO A 1 153 ? 21.885 -6.995 -35.128 1.00 93.38 153 PRO A N 1
ATOM 1106 C CA . PRO A 1 153 ? 22.599 -7.550 -33.985 1.00 93.38 153 PRO A CA 1
ATOM 1107 C C . PRO A 1 153 ? 23.561 -6.549 -33.329 1.00 93.38 153 PRO A C 1
ATOM 1109 O O . PRO A 1 153 ? 24.213 -5.767 -34.025 1.00 93.38 153 PRO A O 1
ATOM 1112 N N . LEU A 1 154 ? 23.668 -6.607 -32.002 1.00 92.75 154 LEU A N 1
ATOM 1113 C CA . LEU A 1 154 ? 24.595 -5.841 -31.163 1.00 92.75 154 LEU A CA 1
ATOM 1114 C C . LEU A 1 154 ? 25.986 -6.493 -31.177 1.00 92.75 154 LEU A C 1
ATOM 1116 O O . LEU A 1 154 ? 26.419 -7.109 -30.207 1.00 92.75 154 LEU A O 1
ATOM 1120 N N . ASP A 1 155 ? 26.680 -6.386 -32.307 1.00 93.12 155 ASP A N 1
ATOM 1121 C CA . ASP A 1 155 ? 27.973 -7.036 -32.568 1.00 93.12 155 ASP A CA 1
ATOM 1122 C C . ASP A 1 155 ? 29.193 -6.109 -32.410 1.00 93.12 155 ASP A C 1
ATOM 1124 O O . ASP A 1 155 ? 30.310 -6.472 -32.776 1.00 93.12 155 ASP A O 1
ATOM 1128 N N . GLY A 1 156 ? 28.991 -4.899 -31.882 1.00 91.44 156 GLY A N 1
ATOM 1129 C CA . GLY A 1 156 ? 30.052 -3.915 -31.671 1.00 91.44 156 GLY A CA 1
ATOM 1130 C C . GLY A 1 156 ? 30.424 -3.088 -32.902 1.00 91.44 156 GLY A C 1
ATOM 1131 O O . GLY A 1 156 ? 31.303 -2.233 -32.789 1.00 91.44 156 GLY A O 1
ATOM 1132 N N . ARG A 1 157 ? 29.755 -3.270 -34.053 1.00 92.62 157 ARG A N 1
ATOM 1133 C CA . ARG A 1 157 ? 29.973 -2.421 -35.238 1.00 92.62 157 ARG A CA 1
ATOM 1134 C C . ARG A 1 157 ? 29.711 -0.945 -34.932 1.00 92.62 157 ARG A C 1
ATOM 1136 O O . ARG A 1 157 ? 28.891 -0.614 -34.074 1.00 92.62 157 ARG A O 1
ATOM 1143 N N . GLU A 1 158 ? 30.354 -0.051 -35.673 1.00 93.06 158 GLU A N 1
ATOM 1144 C CA . GLU A 1 158 ? 30.072 1.377 -35.543 1.00 93.06 158 GLU A CA 1
ATOM 1145 C C . GLU A 1 158 ? 28.726 1.731 -36.180 1.00 93.06 158 GLU A C 1
ATOM 1147 O O . GLU A 1 158 ? 28.461 1.452 -37.351 1.00 93.06 158 GLU A O 1
ATOM 1152 N N . ILE A 1 159 ? 27.869 2.368 -35.386 1.00 92.44 159 ILE A N 1
ATOM 1153 C CA . ILE A 1 159 ? 26.592 2.936 -35.818 1.00 92.44 159 ILE A CA 1
ATOM 1154 C C . ILE A 1 159 ? 26.564 4.386 -35.348 1.00 92.44 159 ILE A C 1
ATOM 1156 O O . ILE A 1 159 ? 27.071 4.710 -34.274 1.00 92.44 159 ILE A O 1
ATOM 1160 N N . ILE A 1 160 ? 25.980 5.278 -36.143 1.00 93.06 160 ILE A N 1
ATOM 1161 C CA . ILE A 1 160 ? 25.741 6.660 -35.737 1.00 93.06 160 ILE A CA 1
ATOM 1162 C C . ILE A 1 160 ? 24.596 6.654 -34.716 1.00 93.06 160 ILE A C 1
ATOM 1164 O O . ILE A 1 160 ? 23.438 6.390 -35.049 1.00 93.06 160 ILE A O 1
ATOM 1168 N N . GLN A 1 161 ? 24.929 6.923 -33.458 1.00 90.81 161 GLN A N 1
ATOM 1169 C CA . GLN A 1 161 ? 24.037 6.824 -32.303 1.00 90.81 161 GLN A CA 1
ATOM 1170 C C . GLN A 1 161 ? 23.878 8.189 -31.622 1.00 90.81 161 GLN A C 1
ATOM 1172 O O . GLN A 1 161 ? 24.739 9.062 -31.745 1.00 90.81 161 GLN A O 1
ATOM 1177 N N . TRP A 1 162 ? 22.782 8.378 -30.881 1.00 88.00 162 TRP A N 1
ATOM 1178 C CA . TRP A 1 162 ? 22.597 9.568 -30.046 1.00 88.00 162 TRP A CA 1
ATOM 1179 C C . TRP A 1 162 ? 23.475 9.484 -28.799 1.00 88.00 162 TRP A C 1
ATOM 1181 O O . TRP A 1 162 ? 23.324 8.562 -28.001 1.00 88.00 162 TRP A O 1
ATOM 1191 N N . ASP A 1 163 ? 24.352 10.467 -28.616 1.00 88.81 163 ASP A N 1
ATOM 1192 C CA . ASP A 1 163 ? 25.122 10.628 -27.390 1.00 88.81 163 ASP A CA 1
ATOM 1193 C C . ASP A 1 163 ? 24.389 11.575 -26.424 1.00 88.81 163 ASP A C 1
ATOM 1195 O O . ASP A 1 163 ? 24.269 12.770 -26.716 1.00 88.81 163 ASP A O 1
ATOM 1199 N N . PRO A 1 164 ? 23.916 11.087 -25.263 1.00 85.44 164 PRO A N 1
ATOM 1200 C CA . PRO A 1 164 ? 23.212 11.922 -24.296 1.00 85.44 164 PRO A CA 1
ATOM 1201 C C . PRO A 1 164 ? 24.107 12.991 -23.646 1.00 85.44 164 PRO A C 1
ATOM 1203 O O . PRO A 1 164 ? 23.574 13.991 -23.167 1.00 85.44 164 PRO A O 1
ATOM 1206 N N . ILE A 1 165 ? 25.439 12.821 -23.645 1.00 89.19 165 ILE A N 1
ATOM 1207 C CA . ILE A 1 165 ? 26.383 13.766 -23.027 1.00 89.19 165 ILE A CA 1
ATOM 1208 C C . ILE A 1 165 ? 26.615 14.960 -23.952 1.00 89.19 165 ILE A C 1
ATOM 1210 O O . ILE A 1 165 ? 26.360 16.102 -23.573 1.00 89.19 165 ILE A O 1
ATOM 1214 N N . SER A 1 166 ? 27.071 14.704 -25.182 1.00 92.25 166 SER A N 1
ATOM 1215 C CA . SER A 1 166 ? 27.313 15.773 -26.162 1.00 92.25 166 SER A CA 1
ATOM 1216 C C . SER A 1 166 ? 26.035 16.289 -26.825 1.00 92.25 166 SER A C 1
ATOM 1218 O O . SER A 1 166 ? 26.070 17.335 -27.465 1.00 92.25 166 SER A O 1
ATOM 1220 N N . LYS A 1 167 ? 24.907 15.576 -26.680 1.00 90.69 167 LYS A N 1
ATOM 1221 C CA . LYS A 1 167 ? 23.629 15.868 -27.350 1.00 90.69 167 LYS A CA 1
ATOM 1222 C C . LYS A 1 167 ? 23.775 15.945 -28.873 1.00 90.69 167 LYS A C 1
ATOM 1224 O O . LYS A 1 167 ? 23.127 16.758 -29.533 1.00 90.69 167 LYS A O 1
ATOM 1229 N N . THR A 1 168 ? 24.619 15.087 -29.442 1.00 90.69 168 THR A N 1
ATOM 1230 C CA . THR A 1 168 ? 24.849 14.992 -30.890 1.00 90.69 168 THR A CA 1
ATOM 1231 C C . THR A 1 168 ? 24.784 13.543 -31.368 1.00 90.69 168 THR A C 1
ATOM 1233 O O . THR A 1 168 ? 24.803 12.606 -30.569 1.00 90.69 168 THR A O 1
ATOM 1236 N N . MET A 1 169 ? 24.639 13.353 -32.680 1.00 89.12 169 MET A N 1
ATOM 1237 C CA . MET A 1 169 ? 24.779 12.036 -33.301 1.00 89.12 169 MET A CA 1
ATOM 1238 C C . MET A 1 169 ? 26.256 11.796 -33.592 1.00 89.12 169 MET A C 1
ATOM 1240 O O . MET A 1 169 ? 26.876 12.614 -34.270 1.00 89.12 169 MET A O 1
ATOM 1244 N N . LYS A 1 170 ? 26.814 10.688 -33.106 1.00 91.50 170 LYS A N 1
ATOM 1245 C CA . LYS A 1 170 ? 28.215 10.333 -33.357 1.00 91.50 170 LYS A CA 1
ATOM 1246 C C . LYS A 1 170 ? 28.368 8.826 -33.578 1.00 91.50 170 LYS A C 1
ATOM 1248 O O . LYS A 1 170 ? 27.563 8.060 -33.039 1.00 91.50 170 LYS A O 1
ATOM 1253 N N . PRO A 1 171 ? 29.358 8.384 -34.370 1.00 92.81 171 PRO A N 1
ATOM 1254 C CA . PRO A 1 171 ? 29.669 6.965 -34.496 1.00 92.81 171 PRO A CA 1
ATOM 1255 C C . PRO A 1 171 ? 30.088 6.404 -33.131 1.00 92.81 171 PRO A C 1
ATOM 1257 O O . PRO A 1 171 ? 30.924 6.985 -32.438 1.00 92.81 171 PRO A O 1
ATOM 1260 N N . MET A 1 172 ? 29.451 5.309 -32.717 1.00 92.00 172 MET A N 1
ATOM 1261 C CA . MET A 1 172 ? 29.733 4.591 -31.472 1.00 92.00 172 MET A CA 1
ATOM 1262 C C . MET A 1 172 ? 29.583 3.079 -31.691 1.00 92.00 172 MET A C 1
ATOM 1264 O O . MET A 1 172 ? 28.749 2.673 -32.512 1.00 92.00 172 MET A O 1
ATOM 1268 N N . PRO A 1 173 ? 30.329 2.241 -30.946 1.00 92.88 173 PRO A N 1
ATOM 1269 C CA . PRO A 1 173 ? 30.180 0.792 -31.010 1.00 92.88 173 PRO A CA 1
ATOM 1270 C C . PRO A 1 173 ? 28.780 0.368 -30.548 1.00 92.88 173 PRO A C 1
ATOM 1272 O O . PRO A 1 173 ? 28.245 0.869 -29.554 1.00 92.88 173 PRO A O 1
ATOM 1275 N N . TYR A 1 174 ? 28.166 -0.546 -31.289 1.00 91.69 174 TYR A N 1
ATOM 1276 C CA . TYR A 1 174 ? 26.802 -1.005 -31.049 1.00 91.69 174 TYR A CA 1
ATOM 1277 C C . TYR A 1 174 ? 26.787 -2.215 -30.106 1.00 91.69 174 TYR A C 1
ATOM 1279 O O . TYR A 1 174 ? 26.897 -3.362 -30.535 1.00 91.69 174 TYR A O 1
ATOM 1287 N N . LEU A 1 175 ? 26.712 -1.932 -28.803 1.00 91.19 175 LEU A N 1
ATOM 1288 C CA . LEU A 1 175 ? 26.870 -2.896 -27.708 1.00 91.19 175 LEU A CA 1
ATOM 1289 C C . LEU A 1 175 ? 25.611 -2.969 -26.822 1.00 91.19 175 LEU A C 1
ATOM 1291 O O . LEU A 1 175 ? 24.882 -1.978 -26.723 1.00 91.19 175 LEU A O 1
ATOM 1295 N N . PRO A 1 176 ? 25.375 -4.089 -26.109 1.00 89.38 176 PRO A N 1
ATOM 1296 C CA . PRO A 1 176 ? 24.237 -4.274 -25.199 1.00 89.38 176 PRO A CA 1
ATOM 1297 C C . PRO A 1 176 ? 24.395 -3.513 -23.866 1.00 89.38 176 PRO A C 1
ATOM 1299 O O . PRO A 1 176 ? 24.213 -4.067 -22.787 1.00 89.38 176 PRO A O 1
ATOM 1302 N N . VAL 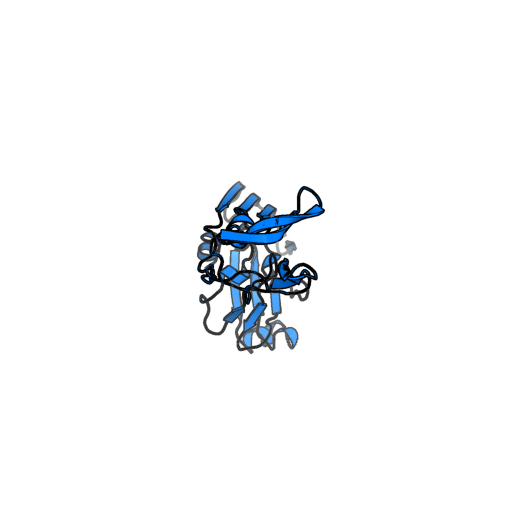A 1 177 ? 24.719 -2.218 -23.923 1.00 86.06 177 VAL A N 1
ATOM 1303 C CA . VAL A 1 177 ? 24.974 -1.366 -22.743 1.00 86.06 177 VAL A CA 1
ATOM 1304 C C . VAL A 1 177 ? 23.737 -1.242 -21.842 1.00 86.06 177 VAL A C 1
ATOM 1306 O O . VAL A 1 177 ? 23.861 -1.034 -20.642 1.00 86.06 177 VAL A O 1
ATOM 1309 N N . GLY A 1 178 ? 22.537 -1.392 -22.412 1.00 83.44 178 GLY A N 1
ATOM 1310 C CA . GLY A 1 178 ? 21.267 -1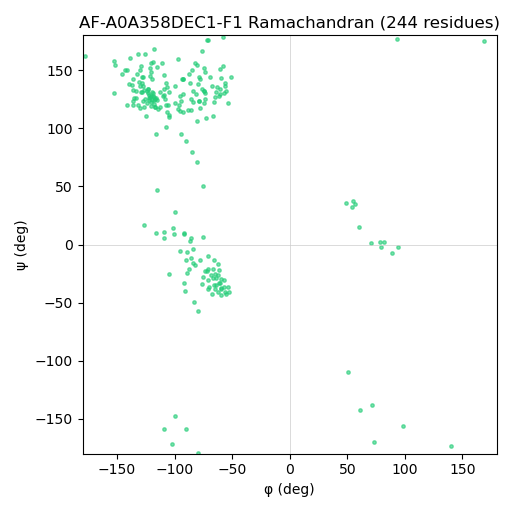.243 -21.702 1.00 83.44 178 GLY A CA 1
ATOM 1311 C C . GLY A 1 178 ? 20.678 -2.518 -21.098 1.00 83.44 178 GLY A C 1
ATOM 1312 O O . GLY A 1 178 ? 19.525 -2.473 -20.669 1.00 83.44 178 GLY A O 1
ATOM 1313 N N . LYS A 1 179 ? 21.413 -3.642 -21.089 1.00 86.81 179 LYS A N 1
ATOM 1314 C CA . LYS A 1 179 ? 20.910 -4.947 -20.618 1.00 86.81 179 LYS A CA 1
ATOM 1315 C C . LYS A 1 179 ? 20.306 -4.872 -19.210 1.00 86.81 179 LYS A C 1
ATOM 1317 O O . LYS A 1 179 ? 19.226 -5.406 -18.981 1.00 86.81 179 LYS A O 1
ATOM 1322 N N . ASP A 1 180 ? 20.957 -4.128 -18.320 1.00 88.06 180 ASP A N 1
ATOM 1323 C CA . ASP A 1 180 ? 20.567 -4.017 -16.911 1.00 88.06 180 ASP A CA 1
ATOM 1324 C C . ASP A 1 180 ? 19.816 -2.705 -16.604 1.00 88.06 180 ASP A C 1
ATOM 1326 O O . ASP A 1 180 ? 19.652 -2.335 -15.444 1.00 88.06 180 ASP A O 1
ATOM 1330 N N . ASN A 1 181 ? 19.339 -1.972 -17.622 1.00 89.12 181 ASN A N 1
ATOM 1331 C CA . ASN A 1 181 ? 18.716 -0.651 -17.439 1.00 89.12 181 ASN A CA 1
ATOM 1332 C C . ASN A 1 181 ? 17.540 -0.667 -16.459 1.00 89.12 181 ASN A C 1
ATOM 1334 O O . ASN A 1 181 ? 17.421 0.236 -15.636 1.00 89.12 181 ASN A O 1
ATOM 1338 N N . PHE A 1 182 ? 16.672 -1.678 -16.547 1.00 87.81 182 PHE A N 1
ATOM 1339 C CA . PHE A 1 182 ? 15.534 -1.786 -15.638 1.00 87.81 182 PHE A CA 1
ATOM 1340 C C . 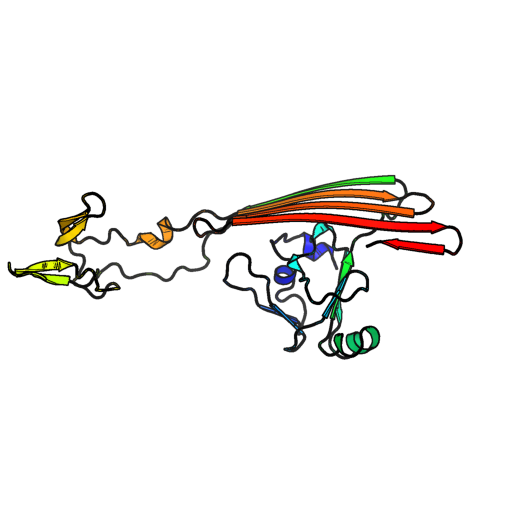PHE A 1 182 ? 15.996 -2.072 -14.207 1.00 87.81 182 PHE A C 1
ATOM 1342 O O . PHE A 1 182 ? 15.526 -1.422 -13.285 1.00 87.81 182 PHE A O 1
ATOM 1349 N N . GLN A 1 183 ? 16.974 -2.962 -14.018 1.00 87.56 183 GLN A N 1
ATOM 1350 C CA . GLN A 1 183 ? 17.541 -3.236 -12.697 1.00 87.56 183 GLN A CA 1
ATOM 1351 C C . GLN A 1 183 ? 18.208 -1.992 -12.091 1.00 87.56 183 GLN A C 1
ATOM 1353 O O . GLN A 1 183 ? 18.015 -1.713 -10.914 1.00 87.56 183 GLN A O 1
ATOM 1358 N N . ASN A 1 184 ? 18.930 -1.219 -12.904 1.00 89.50 184 ASN A N 1
ATOM 1359 C CA . ASN A 1 184 ? 19.599 0.015 -12.487 1.00 89.50 184 ASN A CA 1
ATOM 1360 C C . ASN A 1 184 ? 18.629 1.176 -12.212 1.00 89.50 184 ASN A C 1
ATOM 1362 O O . ASN A 1 184 ? 18.990 2.121 -11.516 1.00 89.50 184 ASN A O 1
ATOM 1366 N N . PHE A 1 185 ? 17.424 1.139 -12.785 1.00 91.50 185 PHE A N 1
ATOM 1367 C CA . PHE A 1 185 ? 16.379 2.133 -12.540 1.00 91.50 185 PHE A CA 1
ATOM 1368 C C . PHE A 1 185 ? 15.705 1.950 -11.175 1.00 91.50 185 PHE A C 1
ATOM 1370 O O . PHE A 1 185 ? 15.197 2.912 -10.605 1.00 91.50 185 PHE A O 1
ATOM 1377 N N . LEU A 1 186 ? 15.680 0.721 -10.666 1.00 90.19 186 LEU A N 1
ATOM 1378 C CA . LEU A 1 186 ? 15.008 0.384 -9.421 1.00 90.19 186 LEU A CA 1
ATOM 1379 C C . LEU A 1 186 ? 15.849 0.781 -8.208 1.00 90.19 186 LEU A C 1
ATOM 1381 O O . LEU A 1 186 ? 17.070 0.648 -8.185 1.00 90.19 186 LEU A O 1
ATOM 1385 N N . GLU A 1 187 ? 15.164 1.216 -7.159 1.00 91.19 187 GLU A N 1
ATOM 1386 C CA . GLU A 1 187 ? 15.746 1.554 -5.870 1.00 91.19 187 GLU A CA 1
ATOM 1387 C C . GLU A 1 187 ? 15.335 0.542 -4.795 1.00 91.19 187 GLU A C 1
ATOM 1389 O O . GLU A 1 187 ? 14.295 -0.118 -4.860 1.00 91.19 187 GLU A O 1
ATOM 1394 N N . GLN A 1 188 ? 16.148 0.449 -3.745 1.00 91.31 188 GLN A N 1
ATOM 1395 C CA . GLN A 1 188 ? 15.807 -0.323 -2.558 1.00 91.31 188 GLN A CA 1
ATOM 1396 C C . GLN A 1 188 ? 14.614 0.326 -1.834 1.00 91.31 188 GLN A C 1
ATOM 1398 O O . GLN A 1 188 ? 14.745 1.392 -1.228 1.00 91.31 188 GLN A O 1
ATOM 1403 N N . GLY A 1 189 ? 13.460 -0.342 -1.874 1.00 91.94 189 GLY A N 1
ATOM 1404 C CA . GLY A 1 189 ? 12.266 0.066 -1.135 1.00 91.94 189 GLY A CA 1
ATOM 1405 C C . GLY A 1 189 ? 12.309 -0.356 0.336 1.00 91.94 189 GLY A C 1
ATOM 1406 O O . GLY A 1 189 ? 12.961 -1.348 0.692 1.00 91.94 189 GLY A O 1
ATOM 1407 N N . TYR A 1 190 ? 11.590 0.371 1.189 1.00 91.81 190 TYR A N 1
ATOM 1408 C CA . TYR A 1 190 ? 11.454 0.067 2.612 1.00 91.81 190 TYR A CA 1
ATOM 1409 C C . TYR A 1 190 ? 10.129 0.589 3.183 1.00 91.81 190 TYR A C 1
ATOM 1411 O O . TYR A 1 190 ? 9.538 1.529 2.659 1.00 91.81 190 TYR A O 1
ATOM 1419 N N . ILE A 1 191 ? 9.688 0.006 4.297 1.00 91.56 191 ILE A N 1
ATOM 1420 C CA . ILE A 1 191 ? 8.557 0.482 5.095 1.00 91.56 191 ILE A CA 1
ATOM 1421 C C . ILE A 1 191 ? 9.022 0.630 6.541 1.00 91.56 191 ILE A C 1
ATOM 1423 O O . ILE A 1 191 ? 9.498 -0.328 7.151 1.00 91.56 191 ILE A O 1
ATOM 1427 N N . LEU A 1 192 ? 8.859 1.828 7.089 1.00 92.25 192 LEU A N 1
ATOM 1428 C CA . LEU A 1 192 ? 9.038 2.135 8.502 1.00 92.25 192 LEU A CA 1
ATOM 1429 C C . LEU A 1 192 ? 7.661 2.302 9.131 1.00 92.25 192 LEU A C 1
ATOM 1431 O O . LEU A 1 192 ? 6.829 3.034 8.601 1.00 92.25 192 LEU A O 1
ATOM 1435 N N . ASN A 1 193 ? 7.428 1.648 10.261 1.00 91.31 193 ASN A N 1
ATOM 1436 C CA . ASN A 1 193 ? 6.202 1.782 11.037 1.00 91.31 193 ASN A CA 1
ATOM 1437 C C . ASN A 1 193 ? 6.574 2.039 12.495 1.00 91.31 193 ASN A C 1
ATOM 1439 O O . ASN A 1 193 ? 7.220 1.204 13.122 1.00 91.31 193 ASN A O 1
ATOM 1443 N N . ASN A 1 194 ? 6.189 3.199 13.016 1.00 92.75 194 ASN A N 1
ATOM 1444 C CA . ASN A 1 194 ? 6.430 3.592 14.394 1.00 92.75 194 ASN A CA 1
ATOM 1445 C C . ASN A 1 194 ? 5.100 3.941 15.052 1.00 92.75 194 ASN A C 1
ATOM 1447 O O . ASN A 1 194 ? 4.400 4.844 14.600 1.00 92.75 194 ASN A O 1
ATOM 1451 N N . ASN A 1 195 ? 4.771 3.253 16.136 1.00 92.25 195 ASN A N 1
ATOM 1452 C CA . ASN A 1 195 ? 3.568 3.484 16.915 1.00 92.25 195 ASN A CA 1
ATOM 1453 C C . ASN A 1 195 ? 3.941 3.755 18.373 1.00 92.25 195 ASN A C 1
ATOM 1455 O O . ASN A 1 195 ? 4.726 3.024 18.979 1.00 92.25 195 ASN A O 1
ATOM 1459 N N . VAL A 1 196 ? 3.356 4.806 18.934 1.00 94.88 196 VAL A N 1
ATOM 1460 C CA . VAL A 1 196 ? 3.394 5.099 20.364 1.00 94.88 196 VAL A CA 1
ATOM 1461 C C . VAL A 1 196 ? 1.961 5.118 20.857 1.00 94.88 196 VAL A C 1
ATOM 1463 O O . VAL A 1 196 ? 1.141 5.887 20.364 1.00 94.88 196 VAL A O 1
ATOM 1466 N N . ASN A 1 197 ? 1.666 4.280 21.839 1.00 93.00 197 ASN A N 1
ATOM 1467 C CA . ASN A 1 197 ? 0.353 4.173 22.444 1.00 93.00 197 ASN A CA 1
ATOM 1468 C C . ASN A 1 197 ? 0.441 4.406 23.950 1.00 93.00 197 ASN A C 1
ATOM 1470 O O . ASN A 1 197 ? 1.269 3.805 24.636 1.00 93.00 197 ASN A O 1
ATOM 1474 N N . LEU A 1 198 ? -0.465 5.229 24.462 1.00 94.06 198 LEU A N 1
ATOM 1475 C CA . LEU A 1 198 ? -0.648 5.486 25.880 1.00 94.06 198 LEU A CA 1
ATOM 1476 C C . LEU A 1 198 ? -2.079 5.119 26.256 1.00 94.06 198 LEU A C 1
ATOM 1478 O O . LEU A 1 198 ? -3.031 5.599 25.649 1.00 94.06 198 LEU A O 1
ATOM 1482 N N . ALA A 1 199 ? -2.232 4.275 27.269 1.00 93.75 199 ALA A N 1
ATOM 1483 C CA . ALA A 1 199 ? -3.527 3.898 27.813 1.00 93.75 199 ALA A CA 1
ATOM 1484 C C . ALA A 1 199 ? -3.521 4.056 29.332 1.00 93.75 199 ALA A C 1
ATOM 1486 O O . ALA A 1 199 ? -2.570 3.652 29.997 1.00 93.75 199 ALA A O 1
ATOM 1487 N N . GLN A 1 200 ? -4.588 4.617 29.886 1.00 93.44 200 GLN A N 1
ATOM 1488 C CA . GLN A 1 200 ? -4.792 4.756 31.318 1.00 93.44 200 GLN A CA 1
ATOM 1489 C C . GLN A 1 200 ? -6.158 4.192 31.701 1.00 93.44 200 GLN A C 1
ATOM 1491 O O . GLN A 1 200 ? -7.173 4.544 31.106 1.00 93.44 200 GLN A O 1
ATOM 1496 N N . GLN A 1 201 ? -6.182 3.346 32.726 1.00 94.12 201 GLN A N 1
ATOM 1497 C CA . GLN A 1 201 ? -7.407 2.855 33.346 1.00 94.12 201 GLN A CA 1
ATOM 1498 C C . GLN A 1 201 ? -7.515 3.406 34.767 1.00 94.12 201 GLN A C 1
ATOM 1500 O O . GLN A 1 201 ? -6.664 3.134 35.620 1.00 94.12 201 GLN A O 1
ATOM 1505 N N . GLY A 1 202 ? -8.573 4.173 35.015 1.00 90.38 202 GLY A N 1
ATOM 1506 C CA . GLY A 1 202 ? -8.961 4.670 36.330 1.00 90.38 202 GLY A CA 1
ATOM 1507 C C . GLY A 1 202 ? -10.130 3.885 36.927 1.00 90.38 202 GLY A C 1
ATOM 1508 O O . GLY A 1 202 ? -10.552 2.850 36.409 1.00 90.38 202 GLY A O 1
ATOM 1509 N N . GLU A 1 203 ? -10.664 4.386 38.041 1.00 87.12 203 GLU A N 1
ATOM 1510 C CA . GLU A 1 203 ? -11.837 3.788 38.700 1.00 87.12 203 GLU A CA 1
ATOM 1511 C C . GLU A 1 203 ? -13.147 4.097 37.970 1.00 87.12 203 GLU A C 1
ATOM 1513 O O . GLU A 1 203 ? -14.040 3.256 37.929 1.00 87.12 203 GLU A O 1
ATOM 1518 N N . PHE A 1 204 ? -13.236 5.290 37.380 1.00 86.06 204 PHE A N 1
ATOM 1519 C CA . PHE A 1 204 ? -14.453 5.825 36.765 1.00 86.06 204 PHE A CA 1
ATOM 1520 C C . PHE A 1 204 ? -14.382 5.890 35.238 1.00 86.06 204 PHE A C 1
ATOM 1522 O O . PHE A 1 204 ? -15.278 6.442 34.608 1.00 86.06 204 PHE A O 1
ATOM 1529 N N . GLY A 1 205 ? -13.324 5.363 34.623 1.00 90.06 205 GLY A N 1
ATOM 1530 C CA . GLY A 1 205 ? -13.173 5.418 33.176 1.00 90.06 205 GLY A CA 1
ATOM 1531 C C . GLY A 1 205 ? -11.799 5.013 32.679 1.00 90.06 205 GLY A C 1
ATOM 1532 O O . GLY A 1 205 ? -10.872 4.776 33.462 1.00 90.06 205 GLY A O 1
ATOM 1533 N N . SER A 1 206 ? -11.688 4.962 31.362 1.00 92.50 206 SER A N 1
ATOM 1534 C CA . SER A 1 206 ? -10.469 4.670 30.636 1.00 92.50 206 SER A CA 1
ATOM 1535 C C . SER A 1 206 ? -10.200 5.708 29.557 1.00 92.50 206 SER A C 1
ATOM 1537 O O . SER A 1 206 ? -11.105 6.361 29.037 1.00 92.50 206 SER A O 1
ATOM 1539 N N . PHE A 1 207 ? -8.929 5.858 29.224 1.00 92.06 207 PHE A N 1
ATOM 1540 C CA . PHE A 1 207 ? -8.469 6.732 28.164 1.00 92.06 207 PHE A CA 1
ATOM 1541 C C . PHE A 1 207 ? -7.354 6.037 27.395 1.00 92.06 207 PHE A C 1
ATOM 1543 O O . PHE A 1 207 ? -6.468 5.426 27.995 1.00 92.06 207 PHE A O 1
ATOM 1550 N N . ARG A 1 208 ? -7.375 6.145 26.070 1.00 92.31 208 ARG A N 1
ATOM 1551 C CA . ARG A 1 208 ? -6.337 5.641 25.178 1.00 92.31 208 ARG A CA 1
ATOM 1552 C C . ARG A 1 208 ? -6.047 6.674 24.102 1.00 92.31 208 ARG A C 1
ATOM 1554 O O . ARG A 1 208 ? -6.957 7.238 23.503 1.00 92.31 208 ARG A O 1
ATOM 1561 N N . THR A 1 209 ? -4.772 6.871 23.813 1.00 93.44 209 THR A N 1
ATOM 1562 C CA . THR A 1 209 ? -4.326 7.646 22.664 1.00 93.44 209 THR A CA 1
ATOM 1563 C C . THR A 1 209 ? -3.186 6.936 21.961 1.00 93.44 209 THR A C 1
ATOM 1565 O O . THR A 1 209 ? -2.329 6.328 22.608 1.00 93.44 209 THR A O 1
ATOM 1568 N N . SER A 1 210 ? -3.175 7.017 20.637 1.00 93.44 210 SER A N 1
ATOM 1569 C CA . SER A 1 210 ? -2.113 6.460 19.815 1.00 93.44 210 SER A CA 1
ATOM 1570 C C . SER A 1 210 ? -1.644 7.468 18.772 1.00 93.44 210 SER A C 1
ATOM 1572 O O . SER A 1 210 ? -2.411 8.279 18.249 1.00 93.44 210 SER A O 1
ATOM 1574 N N . LEU A 1 211 ? -0.354 7.399 18.467 1.00 95.31 211 LEU A N 1
ATOM 1575 C CA . LEU A 1 211 ? 0.273 8.101 17.363 1.00 95.31 211 LEU A CA 1
ATOM 1576 C C . LEU A 1 211 ? 1.024 7.075 16.523 1.00 95.31 211 LEU A C 1
ATOM 1578 O O . LEU A 1 211 ? 1.953 6.431 17.010 1.00 95.31 211 LEU A O 1
ATOM 1582 N N . THR A 1 212 ? 0.622 6.929 15.267 1.00 93.31 212 THR A N 1
ATOM 1583 C CA . THR A 1 212 ? 1.247 6.014 14.310 1.00 93.31 212 THR A CA 1
ATOM 1584 C C . THR A 1 212 ? 1.820 6.805 13.151 1.00 93.31 212 THR A C 1
ATOM 1586 O O . THR A 1 212 ? 1.089 7.533 12.484 1.00 93.31 212 THR A O 1
ATOM 1589 N N . TRP A 1 213 ? 3.108 6.634 12.880 1.00 93.88 213 TRP A N 1
ATOM 1590 C CA . TRP A 1 213 ? 3.772 7.156 11.694 1.00 93.88 213 TRP A CA 1
ATOM 1591 C C . TRP A 1 213 ? 4.266 6.004 10.822 1.00 93.88 213 TRP A C 1
ATOM 1593 O O . TRP A 1 213 ? 5.015 5.136 11.278 1.00 93.88 213 TRP A O 1
ATOM 1603 N N . VAL A 1 214 ? 3.843 6.012 9.562 1.00 92.19 214 VAL A N 1
ATOM 1604 C CA . VAL A 1 214 ? 4.264 5.061 8.536 1.00 92.19 214 VAL A CA 1
ATOM 1605 C C . VAL A 1 214 ? 4.930 5.829 7.401 1.00 92.19 214 VAL A C 1
ATOM 1607 O O . VAL A 1 214 ? 4.313 6.717 6.816 1.00 92.19 214 VAL A O 1
ATOM 1610 N N . ASN A 1 215 ? 6.166 5.456 7.071 1.00 93.31 215 ASN A N 1
ATOM 1611 C CA . ASN A 1 215 ? 6.879 5.928 5.885 1.00 93.31 215 ASN A CA 1
ATOM 1612 C C . ASN A 1 215 ? 7.153 4.730 4.978 1.00 93.31 215 ASN A C 1
ATOM 1614 O O . ASN A 1 215 ? 7.826 3.781 5.376 1.00 93.31 215 ASN A O 1
ATOM 1618 N N . ASN A 1 216 ? 6.607 4.760 3.771 1.00 92.31 216 ASN A N 1
ATOM 1619 C CA . ASN A 1 216 ? 6.786 3.732 2.761 1.00 92.31 216 ASN A CA 1
ATOM 1620 C C . ASN A 1 216 ? 7.502 4.343 1.556 1.00 92.31 216 ASN A C 1
ATOM 1622 O O . ASN A 1 216 ? 6.976 5.249 0.910 1.00 92.31 216 ASN A O 1
ATOM 1626 N N . LYS A 1 217 ? 8.688 3.829 1.243 1.00 93.25 217 LYS A N 1
ATOM 1627 C CA . LYS A 1 217 ? 9.422 4.134 0.019 1.00 93.25 217 LYS A CA 1
ATOM 1628 C C . LYS A 1 217 ? 9.319 2.937 -0.925 1.00 93.25 217 LYS A C 1
ATOM 1630 O O . LYS A 1 217 ? 9.756 1.835 -0.591 1.00 93.25 217 LYS A O 1
ATOM 1635 N N . GLY A 1 218 ? 8.752 3.165 -2.105 1.00 91.19 218 GLY A N 1
ATOM 1636 C CA . GLY A 1 218 ? 8.635 2.167 -3.164 1.00 91.19 218 GLY A CA 1
ATOM 1637 C C . GLY A 1 218 ? 9.973 1.836 -3.829 1.00 91.19 218 GLY A C 1
ATOM 1638 O O . GLY A 1 218 ? 11.004 2.438 -3.539 1.00 91.19 218 GLY A O 1
ATOM 1639 N N . GLN A 1 219 ? 9.942 0.866 -4.744 1.00 89.56 219 GLN A N 1
ATOM 1640 C CA . GLN A 1 219 ? 11.111 0.477 -5.545 1.00 89.56 219 GLN A CA 1
ATOM 1641 C C . GLN A 1 219 ? 11.310 1.356 -6.787 1.00 89.56 219 GLN A C 1
ATOM 1643 O O . GLN A 1 219 ? 12.377 1.341 -7.389 1.00 89.56 219 GLN A O 1
ATOM 1648 N N . TYR A 1 220 ? 10.295 2.123 -7.186 1.00 91.06 220 TYR A N 1
ATOM 1649 C CA . TYR A 1 220 ? 10.432 3.100 -8.257 1.00 91.06 220 TYR A CA 1
ATOM 1650 C C . TYR A 1 220 ? 10.935 4.436 -7.695 1.00 91.06 220 TYR A C 1
ATOM 1652 O O . TYR A 1 220 ? 10.439 4.874 -6.647 1.00 91.06 220 TYR A O 1
ATOM 1660 N N . PRO A 1 221 ? 11.859 5.123 -8.391 1.00 91.50 221 PRO A N 1
ATOM 1661 C CA . PRO A 1 221 ? 12.301 6.456 -8.003 1.00 91.50 221 PRO A CA 1
ATOM 1662 C C . PRO A 1 221 ? 11.118 7.404 -7.778 1.00 91.50 221 PRO A C 1
ATOM 1664 O O . PRO A 1 221 ? 10.107 7.341 -8.481 1.00 91.50 221 PRO A O 1
ATOM 1667 N N . ASN A 1 222 ? 11.245 8.296 -6.793 1.00 91.12 222 ASN A N 1
ATOM 1668 C CA . ASN A 1 222 ? 10.220 9.277 -6.402 1.00 91.12 222 ASN A CA 1
ATOM 1669 C C . ASN A 1 222 ? 8.867 8.691 -5.942 1.00 91.12 222 ASN A C 1
ATOM 1671 O O . ASN A 1 222 ? 7.886 9.427 -5.851 1.00 91.12 222 ASN A O 1
ATOM 1675 N N . SER A 1 223 ? 8.794 7.394 -5.625 1.00 92.38 223 SER A N 1
ATOM 1676 C CA . SER A 1 223 ? 7.591 6.776 -5.051 1.00 92.38 223 SER A CA 1
ATOM 1677 C C . SER A 1 223 ? 7.683 6.736 -3.526 1.00 92.38 223 SER A C 1
ATOM 1679 O O . SER A 1 223 ? 8.279 5.821 -2.956 1.00 92.38 223 SER A O 1
ATOM 1681 N N . THR A 1 224 ? 7.110 7.733 -2.852 1.00 93.12 224 THR A N 1
ATOM 1682 C CA . THR A 1 224 ? 7.082 7.824 -1.382 1.00 93.12 224 THR A CA 1
ATOM 1683 C C . THR A 1 224 ? 5.665 8.033 -0.864 1.00 93.12 224 THR A C 1
ATOM 1685 O O . THR A 1 224 ? 4.852 8.715 -1.485 1.00 93.12 224 THR A O 1
ATOM 1688 N N . PHE A 1 225 ? 5.361 7.443 0.288 1.00 91.31 225 PHE A N 1
ATOM 1689 C CA . PHE A 1 225 ? 4.089 7.584 0.981 1.00 91.31 225 PHE A CA 1
ATOM 1690 C C . PHE A 1 225 ? 4.334 7.780 2.475 1.00 91.31 225 PHE A C 1
ATOM 1692 O O . PHE A 1 225 ? 4.909 6.917 3.137 1.00 91.31 225 PHE A O 1
ATOM 1699 N N . ASP A 1 226 ? 3.867 8.913 2.988 1.00 92.69 226 ASP A N 1
ATOM 1700 C CA . ASP A 1 226 ? 3.970 9.302 4.387 1.00 92.69 226 ASP A CA 1
ATOM 1701 C C . ASP A 1 226 ? 2.585 9.416 4.998 1.00 92.69 226 ASP A C 1
ATOM 1703 O O . ASP A 1 226 ? 1.721 10.137 4.496 1.00 92.69 226 ASP A O 1
ATOM 1707 N N . LYS A 1 227 ? 2.381 8.715 6.110 1.00 90.81 227 LYS A N 1
ATOM 1708 C CA . LYS A 1 227 ? 1.113 8.705 6.819 1.00 90.81 227 LYS A CA 1
ATOM 1709 C C . LYS A 1 227 ? 1.336 8.893 8.310 1.00 90.81 227 LYS A C 1
ATOM 1711 O O . LYS A 1 227 ? 2.057 8.128 8.942 1.00 90.81 227 LYS A O 1
ATOM 1716 N N . LEU A 1 228 ? 0.653 9.886 8.869 1.00 93.44 228 LEU A N 1
ATOM 1717 C CA . LEU A 1 228 ? 0.524 10.090 10.305 1.00 93.44 228 LEU A CA 1
ATOM 1718 C C . LEU A 1 228 ? -0.933 9.848 10.698 1.00 93.44 228 LEU A C 1
ATOM 1720 O O . LEU A 1 228 ? -1.849 10.373 10.067 1.00 93.44 228 LEU A O 1
ATOM 1724 N N . THR A 1 229 ? -1.158 9.054 11.734 1.00 92.75 229 THR A N 1
ATOM 1725 C CA . THR A 1 229 ? -2.489 8.809 12.290 1.00 92.75 229 THR A CA 1
ATOM 1726 C C . THR A 1 229 ? -2.460 9.033 13.783 1.00 92.75 229 THR A C 1
ATOM 1728 O O . THR A 1 229 ? -1.575 8.535 14.475 1.00 92.75 229 THR A O 1
ATOM 1731 N N . PHE A 1 230 ? -3.435 9.798 14.253 1.00 93.81 230 PHE A N 1
ATOM 1732 C CA . PHE A 1 230 ? -3.667 10.059 15.659 1.00 93.81 230 PHE A CA 1
ATOM 1733 C C . PHE A 1 230 ? -5.047 9.522 16.020 1.00 93.81 230 PHE A C 1
ATOM 1735 O O . PHE A 1 230 ? -6.026 9.885 15.366 1.00 93.81 230 PHE A O 1
ATOM 1742 N N . SER A 1 231 ? -5.109 8.686 17.051 1.00 90.88 231 SER A N 1
ATOM 1743 C CA . SER A 1 231 ? -6.358 8.107 17.544 1.00 90.88 231 SER A CA 1
ATOM 1744 C C . SER A 1 231 ? -6.556 8.480 19.010 1.00 90.88 231 SER A C 1
ATOM 1746 O O . SER A 1 231 ? -5.599 8.570 19.790 1.00 90.88 231 SER A O 1
ATOM 1748 N N . LEU A 1 232 ? -7.815 8.688 19.390 1.00 90.94 232 LEU A N 1
ATOM 1749 C CA . LEU A 1 232 ? -8.217 9.060 20.738 1.00 90.94 232 LEU A CA 1
ATOM 1750 C C . LEU A 1 232 ? -9.506 8.329 21.095 1.00 90.94 232 LEU A C 1
ATOM 1752 O O . LEU A 1 232 ? -10.523 8.540 20.450 1.00 90.94 232 LEU A O 1
ATOM 1756 N N . GLY A 1 233 ? -9.471 7.527 22.150 1.00 89.50 233 GLY A N 1
ATOM 1757 C CA . GLY A 1 233 ? -10.637 6.804 22.636 1.00 89.50 233 GLY A CA 1
ATOM 1758 C C . GLY A 1 233 ? -10.711 6.830 24.153 1.00 89.50 233 GLY A C 1
ATOM 1759 O O . GLY A 1 233 ? -9.721 7.069 24.848 1.00 89.50 233 GLY A O 1
ATOM 1760 N N . GLY A 1 234 ? -11.894 6.576 24.689 1.00 90.00 234 GLY A N 1
ATOM 1761 C CA . GLY A 1 234 ? -12.085 6.493 26.125 1.00 90.00 234 GLY A CA 1
ATOM 1762 C C . GLY A 1 234 ? -13.508 6.150 26.518 1.00 90.00 234 GLY A C 1
ATOM 1763 O O . GLY A 1 234 ? -14.460 6.301 25.751 1.00 90.00 234 GLY A O 1
ATOM 1764 N N . ASP A 1 235 ? -13.647 5.701 27.752 1.00 89.81 235 ASP A N 1
ATOM 1765 C CA . ASP A 1 235 ? -14.933 5.478 28.387 1.00 89.81 235 ASP A CA 1
ATOM 1766 C C . ASP A 1 235 ? -14.968 6.151 29.751 1.00 89.81 235 ASP A C 1
ATOM 1768 O O . ASP A 1 235 ? -13.951 6.317 30.420 1.00 89.81 235 ASP A O 1
ATOM 1772 N N . MET A 1 236 ? -16.155 6.571 30.160 1.00 90.69 236 MET A N 1
ATOM 1773 C CA . MET A 1 236 ? -16.385 7.099 31.491 1.00 90.69 236 MET A CA 1
ATOM 1774 C C . MET A 1 236 ? -17.677 6.505 32.024 1.00 90.69 236 MET A C 1
ATOM 1776 O O . MET A 1 236 ? -18.736 6.637 31.410 1.00 90.69 236 MET A O 1
ATOM 1780 N N . LYS A 1 237 ? -17.585 5.847 33.175 1.00 88.94 237 LYS A N 1
ATOM 1781 C CA . LYS A 1 237 ? -18.705 5.224 33.867 1.00 88.94 237 LYS A CA 1
ATOM 1782 C C . LYS A 1 237 ? -18.951 5.934 35.191 1.00 88.94 237 LYS A C 1
ATOM 1784 O O . LYS A 1 237 ? -18.123 5.885 36.098 1.00 88.94 237 LYS A O 1
ATOM 1789 N N . ILE A 1 238 ? -20.126 6.542 35.305 1.00 89.12 238 ILE A N 1
ATOM 1790 C CA . ILE A 1 238 ? -20.609 7.193 36.524 1.00 89.12 238 ILE A CA 1
ATOM 1791 C C . ILE A 1 238 ? -21.968 6.572 36.851 1.00 89.12 238 ILE A C 1
ATOM 1793 O O . ILE A 1 238 ? -22.934 6.746 36.111 1.00 89.12 238 ILE A O 1
ATOM 1797 N N . ASP A 1 239 ? -22.035 5.796 37.933 1.00 88.62 239 ASP A N 1
ATOM 1798 C CA . ASP A 1 239 ? -23.207 5.004 38.326 1.00 88.62 239 ASP A CA 1
ATOM 1799 C C . ASP A 1 239 ? -23.762 4.126 37.183 1.00 88.62 239 ASP A C 1
ATOM 1801 O O . ASP A 1 239 ? -23.150 3.129 36.784 1.00 88.62 239 ASP A O 1
ATOM 1805 N N . LYS A 1 240 ? -24.946 4.483 36.665 1.00 90.88 240 LYS A N 1
ATOM 1806 C CA . LYS A 1 240 ? -25.637 3.810 35.553 1.00 90.88 240 LYS A CA 1
ATOM 1807 C C . LYS A 1 240 ? -25.364 4.461 34.194 1.00 90.88 240 LYS A C 1
ATOM 1809 O O . LYS A 1 240 ? -25.826 3.941 33.182 1.00 90.88 240 LYS A O 1
ATOM 1814 N N . PHE A 1 241 ? -24.658 5.588 34.161 1.00 90.56 241 PHE A N 1
ATOM 1815 C CA . PHE A 1 241 ? -24.333 6.311 32.940 1.00 90.56 241 PHE A CA 1
ATOM 1816 C C . PHE A 1 241 ? -22.974 5.860 32.400 1.00 90.56 241 PHE A C 1
ATOM 1818 O O . PHE A 1 241 ? -21.985 5.824 33.134 1.00 90.56 241 PHE A O 1
ATOM 1825 N N . LEU A 1 242 ? -22.936 5.517 31.112 1.00 88.06 242 LEU A N 1
ATOM 1826 C CA . LEU A 1 242 ? -21.722 5.179 30.379 1.00 88.06 242 LEU A CA 1
ATOM 1827 C C . LEU A 1 242 ? -21.581 6.148 29.207 1.00 88.06 242 LEU A C 1
ATOM 1829 O O . LEU A 1 242 ? -22.436 6.186 28.324 1.00 88.06 242 LEU A O 1
ATOM 1833 N N . LEU A 1 243 ? -20.493 6.907 29.205 1.00 86.31 243 LEU A N 1
ATOM 1834 C CA . LEU A 1 243 ? -20.042 7.688 28.065 1.00 86.31 243 LEU A CA 1
ATOM 1835 C C . LEU A 1 243 ? -18.931 6.909 27.362 1.00 86.31 243 LEU A C 1
ATOM 1837 O O . LEU A 1 243 ? -18.049 6.358 28.018 1.00 86.31 243 LEU A O 1
ATOM 1841 N N . THR A 1 244 ? -18.959 6.857 26.037 1.00 84.75 244 THR A N 1
ATOM 1842 C CA . THR A 1 244 ? -17.906 6.227 25.235 1.00 84.75 244 THR A CA 1
ATOM 1843 C C . THR A 1 244 ? -17.575 7.133 24.061 1.00 84.75 244 THR A C 1
ATOM 1845 O O . THR A 1 244 ? -18.478 7.624 23.387 1.00 84.75 244 THR A O 1
ATOM 1848 N N . ALA A 1 245 ? -16.284 7.351 23.839 1.00 81.94 245 ALA A N 1
ATOM 1849 C CA . ALA A 1 245 ? -15.726 8.041 22.688 1.00 81.94 245 ALA A CA 1
ATOM 1850 C C . ALA A 1 245 ? -14.730 7.097 22.003 1.00 81.94 245 ALA A C 1
ATOM 1852 O O . ALA A 1 245 ? -13.945 6.432 22.682 1.00 81.94 245 ALA A O 1
ATOM 1853 N N . SER A 1 246 ? -14.820 6.993 20.677 1.00 68.81 246 SER A N 1
ATOM 1854 C CA . SER A 1 246 ? -13.974 6.147 19.816 1.00 68.81 246 SER A CA 1
ATOM 1855 C C . SER A 1 246 ? -13.540 6.961 18.606 1.00 68.81 246 SER A C 1
ATOM 1857 O O . SER A 1 246 ? -14.364 7.810 18.185 1.00 68.81 246 SER A O 1
#

Foldseek 3Di:
DLVQQVVDDDLFSLVSCDPVDPQWHWADDPDFPDYIQIARNNHGAWEAEQNRTDDPDDRSQDHSVFWPDKDWFHAPVQCVSPNPNCRRTYIYTYTDWADPDADKDKDKDKDKDWDPDDPDDDQDDQFFAFAWDQDPVRATEHDPPTDDRPHHTQPQAWHQYQDPVVRHTDTGGRGSPCNCVVVVQWDIKMKIKIKIKMKGDDPFKIKIKMWIWIWTDGRGPPRIDIDIDIDIWMWGHDPPDIDTDD